Protein AF-A1VVK9-F1 (afdb_monomer)

pLDDT: mean 89.06, std 7.39, range [56.06, 97.31]

Foldseek 3Di:
DQLVLLLVLLVVVLVDDAPDFDADPVPRHGDDSVRSSVQSSVQLVLQCVQPPVVCSNPDPSNVSSVLSRVCVVVVHDSSCVSNVLVVVLCVLCVDPVRNVVSVVVVVLVQVVVLVVCVVVVNQLPDPDVLQNVQQVVLVVVLVCQCPDPPDDNFFDWDWGGGHQAIEIEGQDDGPPRDCDTSRHGYYYDHDDDD

Organism: Polaromonas naphthalenivorans (strain CJ2) (NCBI:txid365044)

Nearest PDB structures (foldseek):
  4oe4-assembly1_A  TM=3.293E-01  e=8.429E+00  Saccharomyces cerevisiae S288C

Structure (mmCIF, N/CA/C/O backbone):
data_AF-A1VVK9-F1
#
_entry.id   AF-A1VVK9-F1
#
loop_
_atom_site.group_PDB
_atom_site.id
_atom_site.type_symbol
_atom_site.label_atom_id
_atom_site.label_alt_id
_atom_site.label_comp_id
_atom_site.label_asym_id
_atom_site.label_entity_id
_atom_site.label_seq_id
_atom_site.pdbx_PDB_ins_code
_atom_site.Cartn_x
_atom_site.Cartn_y
_atom_site.Cartn_z
_atom_site.occupancy
_atom_site.B_iso_or_equiv
_atom_site.auth_seq_id
_atom_site.auth_comp_id
_atom_site.auth_asym_id
_atom_site.auth_atom_id
_atom_site.pdbx_PDB_model_num
ATOM 1 N N . MET A 1 1 ? -25.486 -11.555 8.797 1.00 76.62 1 MET A N 1
ATOM 2 C CA . MET A 1 1 ? -24.220 -12.012 8.184 1.00 76.62 1 MET A CA 1
ATOM 3 C C . MET A 1 1 ? -23.175 -10.899 8.138 1.00 76.62 1 MET A C 1
ATOM 5 O O . MET A 1 1 ? -22.152 -11.063 8.780 1.00 76.62 1 MET A O 1
ATOM 9 N N . ILE A 1 2 ? -23.427 -9.749 7.488 1.00 86.56 2 ILE A N 1
ATOM 10 C CA . ILE A 1 2 ? -22.434 -8.650 7.423 1.00 86.56 2 ILE A CA 1
ATOM 11 C C . ILE A 1 2 ? -22.094 -8.038 8.791 1.00 86.56 2 ILE A C 1
ATOM 13 O O . ILE A 1 2 ? -20.927 -7.842 9.096 1.00 86.56 2 ILE A O 1
ATOM 17 N N . GLU A 1 3 ? -23.097 -7.798 9.639 1.00 89.88 3 GLU A N 1
ATOM 18 C CA . GLU A 1 3 ? -22.882 -7.220 10.974 1.00 89.88 3 GLU A CA 1
ATOM 19 C C . GLU A 1 3 ? -22.070 -8.148 11.881 1.00 89.88 3 GLU A C 1
ATOM 21 O O . GLU A 1 3 ? -21.177 -7.690 12.582 1.00 89.88 3 GLU A O 1
ATOM 26 N N . GLN A 1 4 ? -22.314 -9.458 11.802 1.00 91.94 4 GLN A N 1
ATOM 27 C CA . GLN A 1 4 ? -21.539 -10.453 12.540 1.00 91.94 4 GLN A CA 1
ATOM 28 C C . GLN A 1 4 ? -20.070 -10.451 12.098 1.00 91.94 4 GLN A C 1
ATOM 30 O O . GLN A 1 4 ? -19.186 -10.369 12.941 1.00 91.94 4 GLN A O 1
ATOM 35 N N . LEU A 1 5 ? -19.815 -10.436 10.785 1.00 92.75 5 LEU A N 1
ATOM 36 C CA . LEU A 1 5 ? -18.456 -10.328 10.255 1.00 92.75 5 LEU A CA 1
ATOM 37 C C . LEU A 1 5 ? -17.772 -9.031 10.718 1.00 92.75 5 LEU A C 1
ATOM 39 O O . LEU A 1 5 ? -16.600 -9.050 11.068 1.00 92.75 5 LEU A O 1
ATOM 43 N N . ILE A 1 6 ? -18.479 -7.897 10.740 1.00 94.44 6 ILE A N 1
ATOM 44 C CA . ILE A 1 6 ? -17.918 -6.627 11.227 1.00 94.44 6 ILE A CA 1
ATOM 45 C C . ILE A 1 6 ? -17.503 -6.739 12.700 1.00 94.44 6 ILE A C 1
ATOM 47 O O . ILE A 1 6 ? -16.407 -6.293 13.036 1.00 94.44 6 ILE A O 1
ATOM 51 N N . GLN A 1 7 ? -18.347 -7.336 13.551 1.00 92.75 7 GLN A N 1
ATOM 52 C CA . GLN A 1 7 ? -18.031 -7.550 14.969 1.00 92.75 7 GLN A CA 1
ATOM 53 C C . GLN A 1 7 ? -16.810 -8.456 15.139 1.00 92.75 7 GLN A C 1
ATOM 55 O O . GLN A 1 7 ? -15.827 -8.031 15.731 1.00 92.75 7 GLN A O 1
ATOM 60 N N . GLU A 1 8 ? -16.807 -9.636 14.514 1.00 93.00 8 GLU A N 1
ATOM 61 C CA . GLU A 1 8 ? -15.689 -10.590 14.591 1.00 93.00 8 GLU A CA 1
ATOM 62 C C . GLU A 1 8 ? -14.358 -9.953 14.165 1.00 93.00 8 GLU A C 1
ATOM 64 O O . GLU A 1 8 ? -13.295 -10.213 14.730 1.00 93.00 8 GLU A O 1
ATOM 69 N N . ARG A 1 9 ? -14.408 -9.078 13.159 1.00 93.31 9 ARG A N 1
ATOM 70 C CA . ARG A 1 9 ? -13.233 -8.367 12.655 1.00 93.31 9 ARG A CA 1
ATOM 71 C C . ARG A 1 9 ? -12.785 -7.268 13.617 1.00 93.31 9 ARG A C 1
ATOM 73 O O . ARG A 1 9 ? -11.581 -7.092 13.784 1.00 93.31 9 ARG A O 1
ATOM 80 N N . ALA A 1 10 ? -13.711 -6.542 14.241 1.00 92.56 10 ALA A N 1
ATOM 81 C CA . ALA A 1 10 ? -13.393 -5.552 15.270 1.00 92.56 10 ALA A CA 1
ATOM 82 C C . ALA A 1 10 ? -12.809 -6.213 16.532 1.00 92.56 10 ALA A C 1
ATOM 84 O O . ALA A 1 10 ? -11.816 -5.720 17.069 1.00 92.56 10 ALA A O 1
ATOM 85 N N . ASP A 1 11 ? -13.347 -7.362 16.942 1.00 92.56 11 ASP A N 1
ATOM 86 C CA . ASP A 1 11 ? -12.815 -8.180 18.035 1.00 92.56 11 ASP A CA 1
ATOM 87 C C . ASP A 1 11 ? -11.396 -8.659 17.733 1.00 92.56 11 ASP A C 1
ATOM 89 O O . ASP A 1 11 ? -10.495 -8.518 18.561 1.00 92.56 11 ASP A O 1
ATOM 93 N N . LEU A 1 12 ? -11.162 -9.166 16.519 1.00 91.38 12 LEU A N 1
ATOM 94 C CA . LEU A 1 12 ? -9.825 -9.566 16.090 1.00 91.38 12 LEU A CA 1
ATOM 95 C C . LEU A 1 12 ? -8.857 -8.377 16.144 1.00 91.38 12 LEU A C 1
ATOM 97 O O . LEU A 1 12 ? -7.758 -8.504 16.671 1.00 91.38 12 LEU A O 1
ATOM 101 N N . ALA A 1 13 ? -9.275 -7.197 15.679 1.00 90.00 13 ALA A N 1
ATOM 102 C CA . ALA A 1 13 ? -8.465 -5.983 15.743 1.00 90.00 13 ALA A CA 1
ATOM 103 C C . ALA A 1 13 ? -8.105 -5.568 17.183 1.00 90.00 13 ALA A C 1
ATOM 105 O O . ALA A 1 13 ? -7.080 -4.926 17.394 1.00 90.00 13 ALA A O 1
ATOM 106 N N . LEU A 1 14 ? -8.908 -5.897 18.198 1.00 88.56 14 LEU A N 1
ATOM 107 C CA . LEU A 1 14 ? -8.564 -5.624 19.603 1.00 88.56 14 LEU A CA 1
ATOM 108 C C . LEU A 1 14 ? -7.450 -6.518 20.143 1.00 88.56 14 LEU A C 1
ATOM 110 O O . LEU A 1 14 ? -6.766 -6.125 21.084 1.00 88.56 14 LEU A O 1
ATOM 114 N N . GLN A 1 15 ? -7.235 -7.684 19.539 1.00 87.31 15 GLN A N 1
ATOM 115 C CA . GLN A 1 15 ? -6.187 -8.621 19.952 1.00 87.31 15 GLN A CA 1
ATOM 116 C C . GLN A 1 15 ? -4.791 -8.180 19.490 1.00 87.31 15 GLN A C 1
ATOM 118 O O . GLN A 1 15 ? -3.783 -8.727 19.939 1.00 87.31 15 GLN A O 1
ATOM 123 N N . HIS A 1 16 ? -4.711 -7.185 18.606 1.00 79.62 16 HIS A N 1
ATOM 124 C CA . HIS A 1 16 ? -3.460 -6.676 18.066 1.00 79.62 16 HIS A CA 1
ATOM 125 C C . HIS A 1 16 ? -3.083 -5.333 18.704 1.00 79.62 16 HIS A C 1
ATOM 127 O O . HIS A 1 16 ? -3.891 -4.410 18.796 1.00 79.62 16 HIS A O 1
ATOM 133 N N . GLN A 1 17 ? -1.810 -5.189 19.077 1.00 66.69 17 GLN A N 1
ATOM 134 C CA . GLN A 1 17 ? -1.223 -3.884 19.380 1.00 66.69 17 GLN A CA 1
ATOM 135 C C . GLN A 1 17 ? -0.735 -3.240 18.083 1.00 66.69 17 GLN A C 1
ATOM 137 O O . GLN A 1 17 ? 0.150 -3.770 17.405 1.00 66.69 17 GLN A O 1
ATOM 142 N N . PHE A 1 18 ? -1.308 -2.092 17.729 1.00 72.38 18 PHE A N 1
ATOM 143 C CA . PHE A 1 18 ? -0.927 -1.365 16.523 1.00 72.38 18 PHE A CA 1
ATOM 144 C C . PHE A 1 18 ? -0.057 -0.148 16.813 1.00 72.38 18 PHE A C 1
ATOM 146 O O . PHE A 1 18 ? -0.034 0.380 17.918 1.00 72.38 18 PHE A O 1
ATOM 153 N N . ARG A 1 19 ? 0.665 0.302 15.779 1.00 69.19 19 ARG A N 1
ATOM 154 C CA . ARG A 1 19 ? 1.667 1.375 15.877 1.00 69.19 19 ARG A CA 1
ATOM 155 C C . ARG A 1 19 ? 1.084 2.733 16.264 1.00 69.19 19 ARG A C 1
ATOM 157 O O . ARG A 1 19 ? 1.805 3.535 16.843 1.00 69.19 19 ARG A O 1
ATOM 164 N N . VAL A 1 20 ? -0.165 3.006 15.891 1.00 82.12 20 VAL A N 1
ATOM 165 C CA . VAL A 1 20 ? -0.837 4.282 16.154 1.00 82.12 20 VAL A CA 1
ATOM 166 C C . VAL A 1 20 ? -2.214 4.009 16.743 1.00 82.12 20 VAL A C 1
ATOM 168 O O . VAL A 1 20 ? -2.987 3.240 16.164 1.00 82.12 20 VAL A O 1
ATOM 171 N N . ALA A 1 21 ? -2.509 4.658 17.868 1.00 84.12 21 ALA A N 1
ATOM 172 C CA . ALA A 1 21 ? -3.795 4.616 18.550 1.00 84.12 21 ALA A CA 1
ATOM 173 C C . ALA A 1 21 ? -4.524 5.964 18.441 1.00 84.12 21 ALA A C 1
ATOM 175 O O . ALA A 1 21 ? -3.914 7.020 18.248 1.00 84.12 21 ALA A O 1
ATOM 176 N N . LEU A 1 22 ? -5.851 5.924 18.564 1.00 84.94 22 LEU A N 1
ATOM 177 C CA . LEU A 1 22 ? -6.649 7.131 18.742 1.00 84.94 22 LEU A CA 1
ATOM 178 C C . LEU A 1 22 ? -6.636 7.542 20.210 1.00 84.94 22 LEU A C 1
ATOM 180 O O . LEU A 1 22 ? -6.781 6.704 21.100 1.00 84.94 22 LEU A O 1
ATOM 184 N N . ALA A 1 23 ? -6.520 8.846 20.430 1.00 86.00 23 ALA A N 1
ATOM 185 C CA . ALA A 1 23 ? -6.738 9.455 21.726 1.00 86.00 23 ALA A CA 1
ATOM 186 C C . ALA A 1 23 ? -8.121 10.110 21.768 1.00 86.00 23 ALA A C 1
ATOM 188 O O . ALA A 1 23 ? -8.584 10.690 20.783 1.00 86.00 23 ALA A O 1
ATOM 189 N N . SER A 1 24 ? -8.769 10.031 22.924 1.00 78.94 24 SER A N 1
ATOM 190 C CA . SER A 1 24 ? -9.998 10.750 23.213 1.00 78.94 24 SER A CA 1
ATOM 191 C C . SER A 1 24 ? -9.726 12.260 23.171 1.00 78.94 24 SER A C 1
ATOM 193 O O . SER A 1 24 ? -8.860 12.742 23.907 1.00 78.94 24 SER A O 1
ATOM 195 N N . PRO A 1 25 ? -10.478 13.042 22.372 1.00 75.56 25 PRO A N 1
ATOM 196 C CA . PRO A 1 25 ? -10.309 14.494 22.306 1.00 75.56 25 PRO A CA 1
ATOM 197 C C . PRO A 1 25 ? -10.538 15.192 23.652 1.00 75.56 25 PRO A C 1
ATOM 199 O O . PRO A 1 25 ? -9.978 16.254 23.900 1.00 75.56 25 PRO A O 1
ATOM 202 N N . ALA A 1 26 ? -11.360 14.594 24.520 1.00 78.69 26 ALA A N 1
ATOM 203 C CA . ALA A 1 26 ? -11.714 15.155 25.819 1.00 78.69 26 ALA A CA 1
ATOM 204 C C . ALA A 1 26 ? -10.624 14.945 26.880 1.00 78.69 26 ALA A C 1
ATOM 206 O O . ALA A 1 26 ? -10.503 15.749 27.800 1.00 78.69 26 ALA A O 1
ATOM 207 N N . THR A 1 27 ? -9.852 13.859 26.781 1.00 82.81 27 THR A N 1
ATOM 208 C CA . THR A 1 27 ? -8.897 13.462 27.832 1.00 82.81 27 THR A CA 1
ATOM 209 C C . THR A 1 27 ? -7.446 13.445 27.365 1.00 82.81 27 THR A C 1
ATOM 211 O O . THR A 1 27 ? -6.546 13.385 28.200 1.00 82.81 27 THR A O 1
ATOM 214 N N . GLY A 1 28 ? -7.204 13.457 26.051 1.00 82.31 28 GLY A N 1
ATOM 215 C CA . GLY A 1 28 ? -5.882 13.267 25.451 1.00 82.31 28 GLY A CA 1
ATOM 216 C C . GLY A 1 28 ? -5.289 11.873 25.679 1.00 82.31 28 GLY A C 1
ATOM 217 O O . GLY A 1 28 ? -4.157 11.625 25.273 1.00 82.31 28 GLY A O 1
ATOM 218 N N . LYS A 1 29 ? -6.029 10.964 26.325 1.00 85.69 29 LYS A N 1
ATOM 219 C CA . LYS A 1 29 ? -5.613 9.585 26.596 1.00 85.69 29 LYS A CA 1
ATOM 220 C C . LYS A 1 29 ? -6.102 8.665 25.494 1.00 85.69 29 LYS A C 1
ATOM 222 O O . LYS A 1 29 ? -7.099 8.967 24.842 1.00 85.69 29 LYS A O 1
ATOM 227 N N . GLU A 1 30 ? -5.420 7.542 25.309 1.00 87.69 30 GLU A N 1
ATOM 228 C CA . GLU A 1 30 ? -5.887 6.492 24.406 1.00 87.69 30 GLU A CA 1
ATOM 229 C C . GLU A 1 30 ? -7.314 6.052 24.755 1.00 87.69 30 GLU A C 1
ATOM 231 O O . GLU A 1 30 ? -7.705 6.051 25.926 1.00 87.69 30 GLU A O 1
ATOM 236 N N . LEU A 1 31 ? -8.087 5.714 23.721 1.00 88.81 31 LEU A N 1
ATOM 237 C CA . LEU A 1 31 ? -9.438 5.176 23.879 1.00 88.81 31 LEU A CA 1
ATOM 238 C C . LEU A 1 31 ? -9.429 3.915 24.750 1.00 88.81 31 LEU A C 1
ATOM 240 O O . LEU A 1 31 ? -8.533 3.075 24.619 1.00 88.81 31 LEU A O 1
ATOM 244 N N . THR A 1 32 ? -10.457 3.740 25.583 1.00 90.25 32 THR A N 1
ATOM 245 C CA . THR A 1 32 ? -10.641 2.464 26.292 1.00 90.25 32 THR A CA 1
ATOM 246 C C . THR A 1 32 ? -10.926 1.329 25.298 1.00 90.25 32 THR A C 1
ATOM 248 O O . THR A 1 32 ? -11.320 1.592 24.155 1.00 90.25 32 THR A O 1
ATOM 251 N N . PRO A 1 33 ? -10.763 0.051 25.689 1.00 89.69 33 PRO A N 1
ATOM 252 C CA . PRO A 1 33 ? -11.102 -1.077 24.821 1.00 89.69 33 PRO A CA 1
ATOM 253 C C . PRO A 1 33 ? -12.535 -1.014 24.274 1.00 89.69 33 PRO A C 1
ATOM 255 O O . PRO A 1 33 ? -12.754 -1.289 23.096 1.00 89.69 33 PRO A O 1
ATOM 258 N N . GLU A 1 34 ? -13.499 -0.581 25.087 1.00 91.25 34 GLU A N 1
ATOM 259 C CA . GLU A 1 34 ? -14.907 -0.444 24.703 1.00 91.25 34 GLU A CA 1
ATOM 260 C C . GLU A 1 34 ? -15.114 0.696 23.697 1.00 91.25 34 GLU A C 1
ATOM 262 O O . GLU A 1 34 ? -15.795 0.524 22.681 1.00 91.25 34 GLU A O 1
ATOM 267 N N . GLU A 1 35 ? -14.495 1.855 23.940 1.00 91.19 35 GLU A N 1
ATOM 268 C CA . GLU A 1 35 ? -14.539 2.997 23.022 1.00 91.19 35 GLU A CA 1
ATOM 269 C C . GLU A 1 35 ? -13.884 2.653 21.680 1.00 91.19 35 GLU A C 1
ATOM 271 O O . GLU A 1 35 ? -14.423 2.959 20.611 1.00 91.19 35 GLU A O 1
ATOM 276 N N . ARG A 1 36 ? -12.744 1.957 21.728 1.00 91.19 36 ARG A N 1
ATOM 277 C CA . ARG A 1 36 ? -12.018 1.472 20.555 1.00 91.19 36 ARG A CA 1
ATOM 278 C C . ARG A 1 36 ? -12.843 0.460 19.768 1.00 91.19 36 ARG A C 1
ATOM 280 O O . ARG A 1 36 ? -12.906 0.560 18.544 1.00 91.19 36 ARG A O 1
ATOM 287 N N . HIS A 1 37 ? -13.504 -0.474 20.446 1.00 93.94 37 HIS A N 1
ATOM 288 C CA . HIS A 1 37 ? -14.388 -1.445 19.808 1.00 93.94 37 HIS A CA 1
ATOM 289 C C . HIS A 1 37 ? -15.546 -0.762 19.068 1.00 93.94 37 HIS A C 1
ATOM 291 O O . HIS A 1 37 ? -15.810 -1.046 17.895 1.00 93.94 37 HIS A O 1
ATOM 297 N N . ALA A 1 38 ? -16.212 0.187 19.734 1.00 93.00 38 ALA A N 1
ATOM 298 C CA . ALA A 1 38 ? -17.314 0.945 19.152 1.00 93.00 38 ALA A CA 1
ATOM 299 C C . ALA A 1 38 ? -16.860 1.774 17.940 1.00 93.00 38 ALA A C 1
ATOM 301 O O . ALA A 1 38 ? -17.564 1.833 16.927 1.00 93.00 38 ALA A O 1
ATOM 302 N N . PHE A 1 39 ? -15.673 2.382 18.023 1.00 92.81 39 PHE A N 1
ATOM 303 C CA . PHE A 1 39 ? -15.039 3.075 16.907 1.00 92.81 39 PHE A CA 1
ATOM 304 C C . PHE A 1 39 ? -14.784 2.132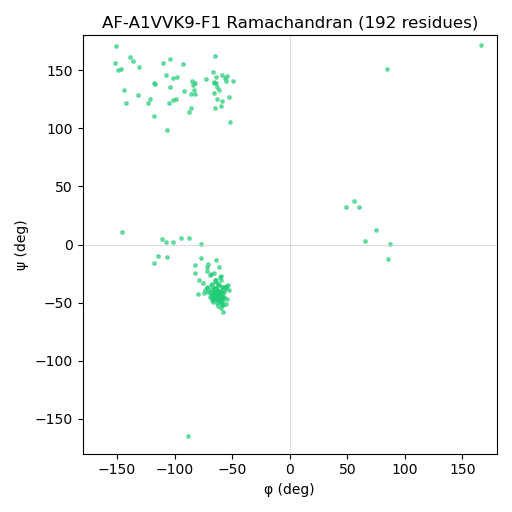 15.723 1.00 92.81 39 PHE A C 1
ATOM 306 O O . PHE A 1 39 ? -15.260 2.401 14.617 1.00 92.81 39 PHE A O 1
ATOM 313 N N . LEU A 1 40 ? -14.088 1.015 15.951 1.00 93.75 40 LEU A N 1
ATOM 314 C CA . LEU A 1 40 ? -13.720 0.069 14.898 1.00 93.75 40 LEU A CA 1
ATOM 315 C C . LEU A 1 40 ? -14.941 -0.551 14.235 1.00 93.75 40 LEU A C 1
ATOM 317 O O . LEU A 1 40 ? -14.985 -0.623 13.014 1.00 93.75 40 LEU A O 1
ATOM 321 N N . THR A 1 41 ? -15.970 -0.904 15.005 1.00 94.88 41 THR A N 1
ATOM 322 C CA . THR A 1 41 ? -17.249 -1.381 14.462 1.00 94.88 41 THR A CA 1
ATOM 323 C C . THR A 1 41 ? -17.839 -0.388 13.457 1.00 94.88 41 THR A C 1
ATOM 325 O O . THR A 1 41 ? -18.260 -0.774 12.365 1.00 94.88 41 THR A O 1
ATOM 328 N N . ARG A 1 42 ? -17.868 0.908 13.804 1.00 94.00 42 ARG A N 1
ATOM 329 C CA . ARG A 1 42 ? -18.392 1.955 12.913 1.00 94.00 42 ARG A CA 1
ATOM 330 C C . ARG A 1 42 ? -17.511 2.113 11.678 1.00 94.00 42 ARG A C 1
ATOM 332 O O . ARG A 1 42 ? -18.025 2.069 10.565 1.00 94.00 42 ARG A O 1
ATOM 339 N N . ALA A 1 43 ? -16.199 2.233 11.863 1.00 93.56 43 ALA A N 1
ATOM 340 C CA . ALA A 1 43 ? -15.262 2.410 10.761 1.00 93.56 43 ALA A CA 1
ATOM 341 C C . ALA A 1 43 ? -15.255 1.208 9.804 1.00 93.56 43 ALA A C 1
ATOM 343 O O . ALA A 1 43 ? -15.268 1.381 8.590 1.00 93.56 43 ALA A O 1
ATOM 344 N N . PHE A 1 44 ? -15.293 -0.018 10.327 1.00 95.00 44 PHE A N 1
ATOM 345 C CA . PHE A 1 44 ? -15.312 -1.241 9.526 1.00 95.00 44 PHE A CA 1
ATOM 346 C C . PHE A 1 44 ? -16.609 -1.394 8.741 1.00 95.00 44 PHE A C 1
ATOM 348 O O . PHE A 1 44 ? -16.561 -1.852 7.601 1.00 95.00 44 PHE A O 1
ATOM 355 N N . ARG A 1 45 ? -17.748 -0.945 9.284 1.00 94.12 45 ARG A N 1
ATOM 356 C CA . ARG A 1 45 ? -19.001 -0.868 8.522 1.00 94.12 45 ARG A CA 1
ATOM 357 C C . ARG A 1 45 ? -18.867 0.064 7.318 1.00 94.12 45 ARG A C 1
ATOM 359 O O . ARG A 1 45 ? -19.268 -0.306 6.217 1.00 94.12 45 ARG A O 1
ATOM 366 N N . GLU A 1 46 ? -18.280 1.240 7.514 1.00 91.62 46 GLU A N 1
ATOM 367 C CA . GLU A 1 46 ? -18.059 2.210 6.438 1.00 91.62 46 GLU A CA 1
ATOM 368 C C . GLU A 1 46 ? -17.053 1.690 5.397 1.00 91.62 46 GLU A C 1
ATOM 370 O O . GLU A 1 46 ? -17.313 1.743 4.195 1.00 91.62 46 GLU A O 1
ATOM 375 N N . ILE A 1 47 ? -15.954 1.069 5.833 1.00 92.44 47 ILE A N 1
ATOM 376 C CA . ILE A 1 47 ? -14.991 0.424 4.930 1.00 92.44 47 ILE A CA 1
ATOM 377 C C . ILE A 1 47 ? -15.673 -0.682 4.118 1.00 92.44 47 ILE A C 1
ATOM 379 O O . ILE A 1 47 ? -15.548 -0.695 2.895 1.00 92.44 47 ILE A O 1
ATOM 383 N N . ALA A 1 48 ? -16.424 -1.581 4.763 1.00 92.00 48 ALA A N 1
ATOM 384 C CA . ALA A 1 48 ? -17.125 -2.673 4.088 1.00 92.00 48 ALA A CA 1
ATOM 385 C C . ALA A 1 48 ? -18.113 -2.163 3.026 1.00 92.00 48 ALA A C 1
ATOM 387 O O . ALA A 1 48 ? -18.218 -2.762 1.955 1.00 92.00 48 ALA A O 1
ATOM 388 N N . ARG A 1 49 ? -18.791 -1.036 3.286 1.00 87.88 49 ARG A N 1
ATOM 389 C CA . ARG A 1 49 ? -19.643 -0.355 2.297 1.00 87.88 49 ARG A CA 1
ATOM 390 C C . ARG A 1 49 ? -18.840 0.178 1.112 1.00 87.88 49 ARG A C 1
ATOM 392 O O . ARG A 1 49 ? -19.280 0.020 -0.021 1.00 87.88 49 ARG A O 1
ATOM 399 N N . GLY A 1 50 ? -17.675 0.775 1.362 1.00 85.12 50 GLY A N 1
ATOM 400 C CA . GLY A 1 50 ? -16.833 1.371 0.322 1.00 85.12 50 GLY A CA 1
ATOM 401 C C . GLY A 1 50 ? -16.131 0.361 -0.594 1.00 85.12 50 GLY A C 1
ATOM 402 O O . GLY A 1 50 ? -16.001 0.623 -1.786 1.00 85.12 50 GLY A O 1
ATOM 403 N N . MET A 1 51 ? -15.681 -0.788 -0.070 1.00 88.25 51 MET A N 1
ATOM 404 C CA . MET A 1 51 ? -14.917 -1.785 -0.851 1.00 88.25 51 MET A CA 1
ATOM 405 C C . MET A 1 51 ? -15.686 -3.059 -1.228 1.00 88.25 51 MET A C 1
ATOM 407 O O . MET A 1 51 ? -15.189 -3.854 -2.025 1.00 88.25 51 MET A O 1
ATOM 411 N N . GLY A 1 52 ? -16.873 -3.272 -0.656 1.00 88.69 52 GLY A N 1
ATOM 412 C CA . GLY A 1 52 ? -17.642 -4.506 -0.805 1.00 88.69 52 GLY A CA 1
ATOM 413 C C . GLY A 1 52 ? -17.227 -5.604 0.183 1.00 88.69 52 GLY A C 1
ATOM 414 O O . GLY A 1 52 ? -16.076 -5.694 0.620 1.00 88.69 52 GLY A O 1
ATOM 415 N N . ILE A 1 53 ? -18.186 -6.465 0.535 1.00 90.56 53 ILE A N 1
ATOM 416 C CA . ILE A 1 53 ? -18.043 -7.432 1.634 1.00 90.56 53 ILE A CA 1
ATOM 417 C C . ILE A 1 53 ? -16.953 -8.485 1.387 1.00 90.56 53 ILE A C 1
ATOM 419 O O . ILE A 1 53 ? -16.212 -8.821 2.308 1.00 90.56 53 ILE A O 1
ATOM 423 N N . ASP A 1 54 ? -16.793 -8.951 0.147 1.00 90.75 54 ASP A N 1
ATOM 424 C CA . ASP A 1 54 ? -15.810 -9.989 -0.185 1.00 90.75 54 ASP A CA 1
ATOM 425 C C . ASP A 1 54 ? -14.378 -9.474 -0.019 1.00 90.75 54 ASP A C 1
ATOM 427 O O . ASP A 1 54 ? -13.516 -10.137 0.562 1.00 90.75 54 ASP A O 1
ATOM 431 N N . ARG A 1 55 ? -14.122 -8.243 -0.481 1.00 89.50 55 ARG A N 1
ATOM 432 C CA . ARG A 1 55 ? -12.822 -7.584 -0.310 1.00 89.50 55 ARG A CA 1
ATOM 433 C C . ARG A 1 55 ? -12.560 -7.240 1.147 1.00 89.50 55 ARG A C 1
ATOM 435 O O . ARG A 1 55 ? -11.438 -7.436 1.615 1.00 89.50 55 ARG A O 1
ATOM 442 N N . PHE A 1 56 ? -13.583 -6.807 1.875 1.00 92.38 56 PHE A N 1
ATOM 443 C CA . PHE A 1 56 ? -13.489 -6.575 3.313 1.00 92.38 56 PHE A CA 1
ATOM 444 C C . PHE A 1 56 ? -13.086 -7.846 4.079 1.00 92.38 56 PHE A C 1
ATOM 446 O O . PHE A 1 56 ? -12.177 -7.797 4.912 1.00 92.38 56 PHE A O 1
ATOM 453 N N . ALA A 1 57 ? -13.693 -8.992 3.753 1.00 92.56 57 ALA A N 1
ATOM 454 C CA . ALA A 1 57 ? -13.387 -10.278 4.380 1.00 92.56 57 ALA A CA 1
ATOM 455 C C . ALA A 1 57 ? -11.947 -10.752 4.105 1.00 92.56 57 ALA A C 1
ATOM 457 O O . ALA A 1 57 ? -11.299 -11.308 4.987 1.00 92.56 57 ALA A O 1
ATOM 458 N N . GLN A 1 58 ? -11.430 -10.507 2.896 1.00 91.69 58 GLN A N 1
ATOM 459 C CA . GLN A 1 58 ? -10.085 -10.926 2.474 1.00 91.69 58 GLN A CA 1
ATOM 460 C C . GLN A 1 58 ? -8.966 -9.976 2.923 1.00 91.69 58 GLN A C 1
ATOM 462 O O . GLN A 1 58 ? -7.786 -10.329 2.871 1.00 91.69 58 GLN A O 1
ATOM 467 N N . THR A 1 59 ? -9.298 -8.744 3.309 1.00 91.50 59 THR A N 1
ATOM 468 C CA . THR A 1 59 ? -8.285 -7.753 3.687 1.00 91.50 59 THR A CA 1
ATOM 469 C C . THR A 1 59 ? -7.687 -8.117 5.054 1.00 91.50 59 THR A C 1
ATOM 471 O O . THR A 1 59 ? -8.411 -8.573 5.925 1.00 91.50 59 THR A O 1
ATOM 474 N N . PRO A 1 60 ? -6.385 -7.937 5.325 1.00 91.06 60 PRO A N 1
ATOM 475 C CA . PRO A 1 60 ? -5.845 -8.115 6.678 1.00 91.06 60 PRO A CA 1
ATOM 476 C C . PRO A 1 60 ? -6.441 -7.099 7.662 1.00 91.06 60 PRO A C 1
ATOM 478 O O . PRO A 1 60 ? -6.558 -5.915 7.327 1.00 91.06 60 PRO A O 1
ATOM 481 N N . VAL A 1 61 ? -6.827 -7.543 8.863 1.00 91.94 61 VAL A N 1
ATOM 482 C CA . VAL A 1 61 ? -7.513 -6.685 9.848 1.00 91.94 61 VAL A CA 1
ATOM 483 C C . VAL A 1 61 ? -6.640 -5.505 10.267 1.00 91.94 61 VAL A C 1
ATOM 485 O O . VAL A 1 61 ? -7.110 -4.380 10.399 1.00 91.94 61 VAL A O 1
ATOM 488 N N . GLU A 1 62 ? -5.337 -5.747 10.344 1.00 89.25 62 GLU A N 1
ATOM 489 C CA . GLU A 1 62 ? -4.306 -4.805 10.743 1.00 89.25 62 GLU A CA 1
ATOM 490 C C . GLU A 1 62 ? -4.222 -3.617 9.789 1.00 89.25 62 GLU A C 1
ATOM 492 O O . GLU A 1 62 ? -3.950 -2.484 10.190 1.00 89.25 62 GLU A O 1
ATOM 497 N N . ARG A 1 63 ? -4.472 -3.872 8.501 1.00 88.19 63 ARG A N 1
ATOM 498 C CA . ARG A 1 63 ? -4.487 -2.829 7.479 1.00 88.19 63 ARG A CA 1
ATOM 499 C C . ARG A 1 63 ? -5.754 -1.989 7.577 1.00 88.19 63 ARG A C 1
ATOM 501 O O . ARG A 1 63 ? -5.669 -0.775 7.431 1.00 88.19 63 ARG A O 1
ATOM 508 N N . MET A 1 64 ? -6.904 -2.622 7.810 1.00 91.69 64 MET A N 1
ATOM 509 C CA . MET A 1 64 ? -8.179 -1.909 7.942 1.00 91.69 64 MET A CA 1
ATOM 510 C C . MET A 1 64 ? -8.199 -1.035 9.193 1.00 91.69 64 MET A C 1
ATOM 512 O O . MET A 1 64 ? -8.642 0.107 9.127 1.00 91.69 64 MET A O 1
ATOM 516 N N . ASP A 1 65 ? -7.676 -1.551 10.305 1.00 92.56 65 ASP A N 1
ATOM 517 C CA . ASP A 1 65 ? -7.541 -0.822 11.564 1.00 92.56 65 ASP A CA 1
ATOM 518 C C . ASP A 1 65 ? -6.710 0.451 11.381 1.00 92.56 65 ASP A C 1
ATOM 520 O O . ASP A 1 65 ? -7.204 1.561 11.577 1.00 92.56 65 ASP A O 1
ATOM 524 N N . GLN A 1 66 ? -5.468 0.305 10.910 1.00 91.62 66 GLN A N 1
ATOM 525 C CA . GLN A 1 66 ? -4.574 1.449 10.745 1.00 91.62 66 GLN A CA 1
ATOM 526 C C . GLN A 1 66 ? -5.082 2.441 9.700 1.00 91.62 66 GLN A C 1
ATOM 528 O O . GLN A 1 66 ? -4.893 3.645 9.861 1.00 91.62 66 GLN A O 1
ATOM 533 N N . PHE A 1 67 ? -5.769 1.963 8.661 1.00 91.94 67 PHE A N 1
ATOM 534 C CA . PHE A 1 67 ? -6.457 2.839 7.721 1.00 91.94 67 PHE A CA 1
ATOM 535 C C . PHE A 1 67 ? -7.554 3.665 8.410 1.00 91.94 67 PHE A C 1
ATOM 537 O O . PHE A 1 67 ? -7.577 4.887 8.261 1.00 91.94 67 PHE A O 1
ATOM 544 N N . ALA A 1 68 ? -8.416 3.0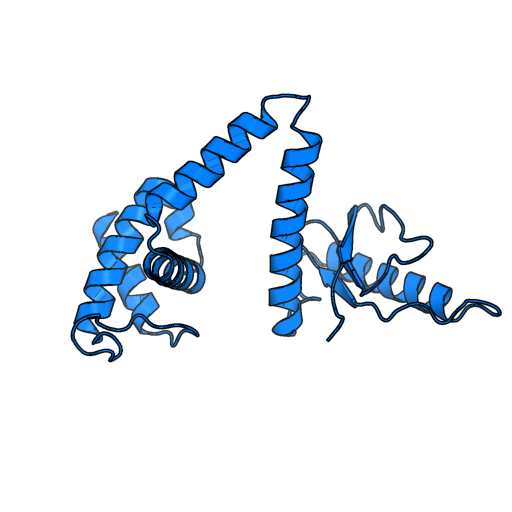29 9.211 1.00 92.56 68 ALA A N 1
ATOM 545 C CA . ALA A 1 68 ? -9.457 3.716 9.969 1.00 92.56 68 ALA A CA 1
ATOM 546 C C . ALA A 1 68 ? -8.862 4.763 10.923 1.00 92.56 68 ALA A C 1
ATOM 548 O O . ALA A 1 68 ? -9.245 5.932 10.863 1.00 92.56 68 ALA A O 1
ATOM 549 N N . VAL A 1 69 ? -7.875 4.379 11.737 1.00 92.25 69 VAL A N 1
ATOM 550 C CA . VAL A 1 69 ? -7.211 5.276 12.697 1.00 92.25 69 VAL A CA 1
ATOM 551 C C . VAL A 1 69 ? -6.594 6.488 11.995 1.00 92.25 69 VAL A C 1
ATOM 553 O O . VAL A 1 69 ? -6.884 7.627 12.364 1.00 92.25 69 VAL A O 1
ATOM 556 N N . LEU A 1 70 ? -5.781 6.268 10.958 1.00 92.06 70 LEU A N 1
ATOM 557 C CA . LEU A 1 70 ? -5.084 7.355 10.266 1.00 92.06 70 LEU A CA 1
ATOM 558 C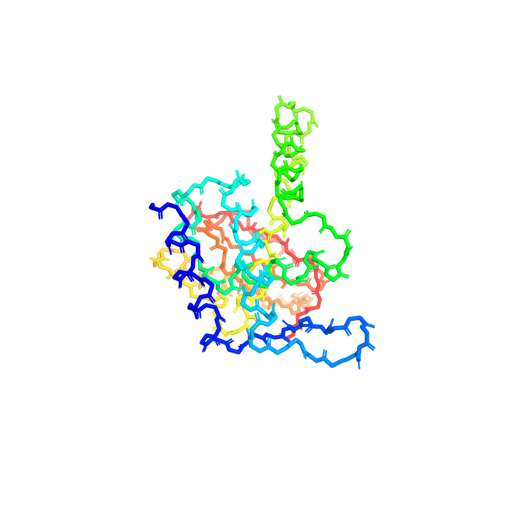 C . LEU A 1 70 ? -6.040 8.259 9.481 1.00 92.06 70 LEU A C 1
ATOM 560 O O . LEU A 1 70 ? -5.812 9.467 9.429 1.00 92.06 70 LEU A O 1
ATOM 564 N N . SER A 1 71 ? -7.112 7.707 8.899 1.00 92.19 71 SER A N 1
ATOM 565 C CA . SER A 1 71 ? -8.129 8.516 8.216 1.00 92.19 71 SER A CA 1
ATOM 566 C C . SER A 1 71 ? -8.780 9.510 9.181 1.00 92.19 71 SER A C 1
ATOM 568 O O . SER A 1 71 ? -8.813 10.705 8.895 1.00 92.19 71 SER A O 1
ATOM 570 N N . VAL A 1 72 ? -9.168 9.055 10.377 1.00 90.38 72 VAL A N 1
ATOM 571 C CA . VAL A 1 72 ? -9.789 9.915 11.391 1.00 90.38 72 VAL A CA 1
ATOM 572 C C . VAL A 1 72 ? -8.803 10.924 11.970 1.00 90.38 72 VAL A C 1
ATOM 574 O O . VAL A 1 72 ? -9.152 12.093 12.103 1.00 90.38 72 VAL A O 1
ATOM 577 N N . GLN A 1 73 ? -7.554 10.534 12.245 1.00 89.69 73 GLN A N 1
ATOM 578 C CA . GLN A 1 73 ? -6.528 11.483 12.707 1.00 89.69 73 GLN A CA 1
ATOM 579 C C . GLN A 1 73 ? -6.263 12.612 11.705 1.00 89.69 73 GLN A C 1
ATOM 581 O O . GLN A 1 73 ? -5.909 13.722 12.099 1.00 89.69 73 GLN A O 1
ATOM 586 N N . LYS A 1 74 ? -6.424 12.339 10.407 1.00 89.06 74 LYS A N 1
ATOM 587 C CA . LYS A 1 74 ? -6.310 13.338 9.338 1.00 89.06 74 LYS A CA 1
ATOM 588 C C . LYS A 1 74 ? -7.623 14.070 9.050 1.00 89.06 74 LYS A C 1
ATOM 590 O O . LYS A 1 74 ? -7.659 14.875 8.126 1.00 89.06 74 LYS A O 1
ATOM 595 N N . ASN A 1 75 ? -8.670 13.835 9.842 1.00 89.56 75 ASN A N 1
ATOM 596 C CA . ASN A 1 75 ? -10.008 14.388 9.645 1.00 89.56 75 ASN A CA 1
ATOM 597 C C . ASN A 1 75 ? -10.592 14.060 8.257 1.00 89.56 75 ASN A C 1
ATOM 599 O O . ASN A 1 75 ? -11.242 14.887 7.619 1.00 89.56 75 ASN A O 1
ATOM 603 N N . HIS A 1 76 ? -10.318 12.853 7.764 1.00 90.44 76 HIS A N 1
ATOM 604 C CA . HIS A 1 76 ? -10.880 12.332 6.525 1.00 90.44 76 HIS A CA 1
ATOM 605 C C . HIS A 1 76 ? -12.072 11.420 6.823 1.00 90.44 76 HIS A C 1
ATOM 607 O O . HIS A 1 76 ? -12.045 10.635 7.772 1.00 90.44 76 HIS A O 1
ATOM 613 N N . ASP A 1 77 ? -13.085 11.464 5.958 1.00 88.81 77 ASP A N 1
ATOM 614 C CA . ASP A 1 77 ? -14.114 10.426 5.906 1.00 88.81 77 ASP A CA 1
ATOM 615 C C . ASP A 1 77 ? -13.474 9.099 5.466 1.00 88.81 77 ASP A C 1
ATOM 617 O O . ASP A 1 77 ? -12.940 8.992 4.360 1.00 88.81 77 ASP A O 1
ATOM 621 N N . THR A 1 78 ? -13.509 8.086 6.336 1.00 86.75 78 THR A N 1
ATOM 622 C CA . THR A 1 78 ? -12.881 6.779 6.108 1.00 86.75 78 THR A CA 1
ATOM 623 C C . THR A 1 78 ? -13.401 6.088 4.843 1.00 86.75 78 THR A C 1
ATOM 625 O O . THR A 1 78 ? -12.599 5.575 4.059 1.00 86.75 78 THR A O 1
ATOM 628 N N . ALA A 1 79 ? -14.718 6.076 4.608 1.00 85.25 79 ALA A N 1
ATOM 629 C CA . ALA A 1 79 ? -15.286 5.479 3.395 1.00 85.25 79 ALA A CA 1
ATOM 630 C C . ALA A 1 79 ? -15.162 6.421 2.200 1.00 85.25 79 ALA A C 1
ATOM 632 O O . ALA A 1 79 ? -14.767 5.991 1.112 1.00 85.25 79 ALA A O 1
ATOM 633 N N . GLY A 1 80 ? -15.444 7.708 2.417 1.00 87.81 80 GLY A N 1
ATOM 634 C CA . GLY A 1 80 ? -15.336 8.739 1.390 1.00 87.81 80 GLY A CA 1
ATOM 635 C C . GLY A 1 80 ? -13.944 8.807 0.765 1.00 87.81 80 GLY A C 1
ATOM 636 O O . GLY A 1 80 ? -13.828 8.966 -0.448 1.00 87.81 80 GLY A O 1
ATOM 637 N N . LEU A 1 81 ? -12.883 8.593 1.549 1.00 90.12 81 LEU A N 1
ATOM 638 C CA . LEU A 1 81 ? -11.506 8.561 1.058 1.00 90.12 81 LEU A CA 1
ATOM 639 C C . LEU A 1 81 ? -11.260 7.407 0.074 1.00 90.12 81 LEU A C 1
ATOM 641 O O . LEU A 1 81 ? -10.659 7.630 -0.977 1.00 90.12 81 LEU A O 1
ATOM 645 N N . LEU A 1 82 ? -11.732 6.192 0.380 1.00 86.88 82 LEU A N 1
ATOM 646 C CA . LEU A 1 82 ? -11.587 5.034 -0.516 1.00 86.88 82 LEU A CA 1
ATOM 647 C C . LEU A 1 82 ? -12.373 5.228 -1.809 1.00 86.88 82 LEU A C 1
ATOM 649 O O . LEU A 1 82 ? -11.845 5.000 -2.899 1.00 86.88 82 LEU A O 1
ATOM 653 N N . LEU A 1 83 ? -13.622 5.678 -1.686 1.00 87.19 83 LEU A N 1
ATOM 654 C CA . LEU A 1 83 ? -14.483 5.922 -2.835 1.00 87.19 83 LEU A CA 1
ATOM 655 C C . LEU A 1 8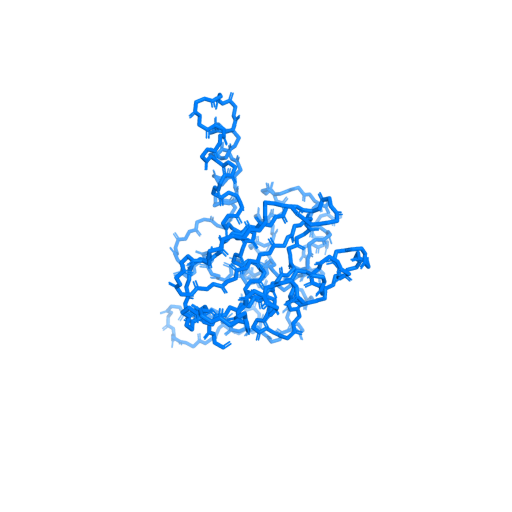3 ? -13.912 7.034 -3.725 1.00 87.19 83 LEU A C 1
ATOM 657 O O . LEU A 1 83 ? -13.864 6.888 -4.944 1.00 87.19 83 LEU A O 1
ATOM 661 N N . SER A 1 84 ? -13.425 8.115 -3.115 1.00 90.38 84 SER A N 1
ATOM 662 C CA . SER A 1 84 ? -12.779 9.226 -3.816 1.00 90.38 84 SER A CA 1
ATOM 663 C C . SER A 1 84 ? -11.518 8.779 -4.553 1.00 90.38 84 SER A C 1
ATOM 665 O O . SER A 1 84 ? -11.355 9.114 -5.727 1.00 90.38 84 SER A O 1
ATOM 667 N N . LEU A 1 85 ? -10.663 7.968 -3.915 1.00 91.06 85 LEU A N 1
ATOM 668 C CA . LEU A 1 85 ? -9.471 7.403 -4.550 1.00 91.06 85 LEU A CA 1
ATOM 669 C C . LEU A 1 85 ? -9.840 6.575 -5.786 1.00 91.06 85 LEU A C 1
ATOM 671 O O . LEU A 1 85 ? -9.287 6.798 -6.862 1.00 91.06 85 LEU A O 1
ATOM 675 N N . MET A 1 86 ? -10.789 5.647 -5.641 1.00 89.38 86 MET A N 1
ATOM 676 C CA . MET A 1 86 ? -11.208 4.764 -6.730 1.00 89.38 86 MET A CA 1
ATOM 677 C C . MET A 1 86 ? -11.823 5.555 -7.887 1.00 89.38 86 MET A C 1
ATOM 679 O O . MET A 1 86 ? -11.423 5.371 -9.034 1.00 89.38 86 MET A O 1
ATOM 683 N N . ASN A 1 87 ? -12.737 6.482 -7.595 1.00 92.00 87 ASN A N 1
ATOM 684 C CA . ASN A 1 87 ? -13.388 7.302 -8.615 1.00 92.00 87 ASN A CA 1
ATOM 685 C C . ASN A 1 87 ? -12.392 8.209 -9.340 1.00 92.00 87 ASN A C 1
ATOM 687 O O . ASN A 1 87 ? -12.386 8.250 -10.568 1.00 92.00 87 ASN A O 1
ATOM 691 N N . SER A 1 88 ? -11.520 8.894 -8.596 1.00 93.56 88 SER A N 1
ATOM 692 C CA . SER A 1 88 ? -10.507 9.781 -9.178 1.00 93.56 88 SER A CA 1
ATOM 693 C C . SER A 1 88 ? -9.559 9.011 -10.090 1.00 93.56 88 SER A C 1
ATOM 695 O O . SER A 1 88 ? -9.247 9.469 -11.189 1.00 93.56 88 SER A O 1
ATOM 697 N N . PHE A 1 89 ? -9.140 7.816 -9.663 1.00 94.00 89 PHE A N 1
ATOM 698 C CA . PHE A 1 89 ? -8.281 6.962 -10.468 1.00 94.00 89 PHE A CA 1
ATOM 699 C C . PHE A 1 89 ? -8.992 6.464 -11.727 1.00 94.00 89 PHE A C 1
ATOM 701 O O . PHE A 1 89 ? -8.436 6.595 -12.810 1.00 94.00 89 PHE A O 1
ATOM 708 N N . MET A 1 90 ? -10.226 5.955 -11.620 1.00 93.69 90 MET A N 1
ATOM 709 C CA . MET A 1 90 ? -10.995 5.486 -12.782 1.00 93.69 90 MET A CA 1
ATOM 710 C C . MET A 1 90 ? -11.216 6.592 -13.818 1.00 93.69 90 MET A C 1
ATOM 712 O O . MET A 1 90 ? -11.065 6.341 -15.009 1.00 93.69 90 MET A O 1
ATOM 716 N N . ILE A 1 91 ? -11.525 7.817 -13.377 1.00 94.94 91 ILE A N 1
ATOM 717 C CA . ILE A 1 91 ? -11.683 8.970 -14.274 1.00 94.94 91 ILE A CA 1
ATOM 718 C C . ILE A 1 91 ? -10.360 9.278 -14.981 1.00 94.94 91 ILE A C 1
ATOM 720 O O . ILE A 1 91 ? -10.328 9.371 -16.205 1.00 94.94 91 ILE A O 1
ATOM 724 N N . ALA A 1 92 ? -9.261 9.392 -14.231 1.00 95.12 92 ALA A N 1
ATOM 725 C CA . ALA A 1 92 ? -7.951 9.684 -14.808 1.00 95.12 92 ALA A CA 1
ATOM 726 C C . ALA A 1 92 ? -7.440 8.555 -15.721 1.00 95.12 92 ALA A C 1
ATOM 728 O O . ALA A 1 92 ? -6.715 8.809 -16.678 1.00 95.12 92 ALA A O 1
ATOM 729 N N . TYR A 1 93 ? -7.811 7.308 -15.448 1.00 94.19 93 TYR A N 1
ATOM 730 C CA . TYR A 1 93 ? -7.406 6.160 -16.253 1.00 94.19 93 TYR A CA 1
ATOM 731 C C . TYR A 1 93 ? -8.285 5.967 -17.497 1.00 94.19 93 TYR A C 1
ATOM 733 O O . TYR A 1 93 ? -7.839 5.398 -18.487 1.00 94.19 93 TYR A O 1
ATOM 741 N N . GLY A 1 94 ? -9.524 6.465 -17.473 1.00 94.56 94 GLY A N 1
ATOM 742 C CA . GLY A 1 94 ? -10.447 6.409 -18.608 1.00 94.56 94 GLY A CA 1
ATOM 743 C C . GLY A 1 94 ? -10.074 7.329 -19.776 1.00 94.56 94 GLY A C 1
ATOM 744 O O . GLY A 1 94 ? -10.573 7.121 -20.880 1.00 94.56 94 GLY A O 1
ATOM 745 N N . CYS A 1 95 ? -9.197 8.314 -19.559 1.00 94.44 95 CYS A N 1
ATOM 746 C CA . CYS A 1 95 ? -8.725 9.231 -20.596 1.00 94.44 95 CYS A CA 1
ATOM 747 C C . CYS A 1 95 ? -7.284 8.878 -21.015 1.00 94.44 95 CYS A C 1
ATOM 749 O O . CYS A 1 95 ? -6.389 8.907 -20.161 1.00 94.44 95 CYS A O 1
ATOM 751 N N . PRO A 1 96 ? -7.015 8.583 -22.304 1.00 94.25 96 PRO A N 1
ATOM 752 C CA . PRO A 1 96 ? -5.669 8.267 -22.791 1.00 94.25 96 PRO A CA 1
ATOM 753 C C . PRO A 1 96 ? -4.617 9.324 -22.434 1.00 94.25 96 PRO A C 1
ATOM 755 O O . PRO A 1 96 ? -3.482 8.986 -22.114 1.00 94.25 96 PRO A O 1
ATOM 758 N N . GLU A 1 97 ? -5.005 10.599 -22.410 1.00 95.69 97 GLU A N 1
ATOM 759 C CA . GLU A 1 97 ? -4.140 11.741 -22.099 1.00 95.69 97 GLU A CA 1
ATOM 760 C C . GLU A 1 97 ? -3.637 11.734 -20.648 1.00 95.69 97 GLU A C 1
ATOM 762 O O . GLU A 1 97 ? -2.606 12.336 -20.334 1.00 95.69 97 GLU A O 1
ATOM 767 N N . THR A 1 98 ? -4.370 11.082 -19.742 1.00 95.44 98 THR A N 1
ATOM 768 C CA . THR A 1 98 ? -4.030 11.004 -18.317 1.00 95.44 98 THR A CA 1
ATOM 769 C C . THR A 1 98 ? -3.683 9.594 -17.851 1.00 95.44 98 THR A C 1
ATOM 771 O O . THR A 1 98 ? -3.141 9.462 -16.752 1.00 95.44 98 THR A O 1
ATOM 774 N N . CYS A 1 99 ? -3.907 8.567 -18.677 1.00 95.62 99 CYS A N 1
ATOM 775 C CA . CYS A 1 99 ? -3.673 7.160 -18.351 1.00 95.62 99 CYS A CA 1
ATOM 776 C C . CYS A 1 99 ? -2.235 6.896 -17.882 1.00 95.62 99 CYS A C 1
ATOM 778 O O . CYS A 1 99 ? -2.041 6.363 -16.789 1.00 95.62 99 CYS A O 1
ATOM 780 N N . ASP A 1 100 ? -1.225 7.346 -18.634 1.00 94.75 100 ASP A N 1
ATOM 781 C CA . ASP A 1 100 ? 0.187 7.125 -18.280 1.00 94.75 100 ASP A CA 1
ATOM 782 C C . ASP A 1 100 ? 0.554 7.763 -16.935 1.00 94.75 100 ASP A C 1
ATOM 784 O O . ASP A 1 100 ? 1.256 7.175 -16.111 1.00 94.75 100 ASP A O 1
ATOM 788 N N . ARG A 1 101 ? 0.028 8.964 -16.669 1.00 94.50 101 ARG A N 1
ATOM 789 C CA . ARG A 1 101 ? 0.262 9.687 -15.412 1.00 94.50 101 ARG A CA 1
ATOM 790 C C . ARG A 1 101 ? -0.463 9.036 -14.238 1.00 94.50 101 ARG A C 1
ATOM 792 O O . ARG A 1 101 ? 0.105 8.949 -13.151 1.00 94.50 101 ARG A O 1
ATOM 799 N N . ALA A 1 102 ? -1.697 8.581 -14.446 1.00 95.19 102 ALA A N 1
ATOM 800 C CA . ALA A 1 102 ? -2.450 7.836 -13.445 1.00 95.19 102 ALA A CA 1
ATOM 801 C C . ALA A 1 102 ? -1.719 6.533 -13.100 1.00 95.19 102 ALA A C 1
ATOM 803 O O . ALA A 1 102 ? -1.467 6.257 -11.928 1.00 95.19 102 ALA A O 1
ATOM 804 N N . TYR A 1 103 ? -1.285 5.783 -14.115 1.00 93.25 103 TYR A N 1
ATOM 805 C CA . TYR A 1 103 ? -0.498 4.572 -13.924 1.00 93.25 103 TYR A CA 1
ATOM 806 C C . TYR A 1 103 ? 0.800 4.848 -13.157 1.00 93.25 103 TYR A C 1
ATOM 808 O O . TYR A 1 103 ? 1.065 4.178 -12.163 1.00 93.25 103 TYR A O 1
ATOM 816 N N . ALA A 1 104 ? 1.564 5.878 -13.530 1.00 92.06 104 ALA A N 1
ATOM 817 C CA . ALA A 1 104 ? 2.779 6.258 -12.809 1.00 92.06 104 ALA A CA 1
ATOM 818 C C . ALA A 1 104 ? 2.514 6.563 -11.321 1.00 92.06 104 ALA A C 1
ATOM 820 O O . ALA A 1 104 ? 3.290 6.150 -10.459 1.00 92.06 104 ALA A O 1
ATOM 821 N N . ALA A 1 105 ? 1.398 7.223 -10.992 1.00 93.56 105 ALA A N 1
ATOM 822 C CA . ALA A 1 105 ? 1.004 7.459 -9.602 1.00 93.56 105 ALA A CA 1
ATOM 823 C C . ALA A 1 105 ? 0.670 6.153 -8.855 1.00 93.56 105 ALA A C 1
ATOM 825 O O . ALA A 1 105 ? 1.056 5.990 -7.696 1.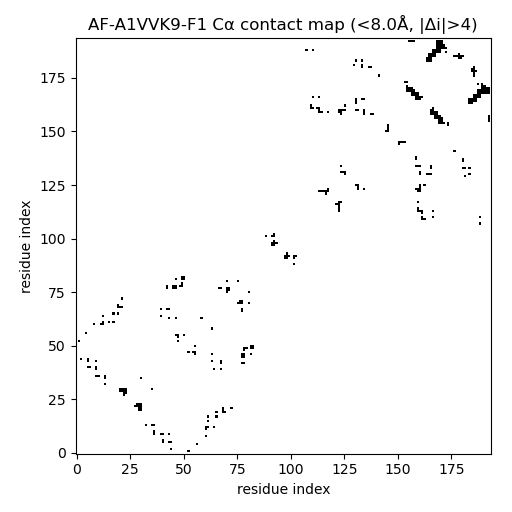00 93.56 105 ALA A O 1
ATOM 826 N N . LEU A 1 106 ? 0.009 5.192 -9.511 1.00 92.62 106 LEU A N 1
ATOM 827 C CA . LEU A 1 106 ? -0.237 3.865 -8.934 1.00 92.62 106 LEU A CA 1
ATOM 828 C C . LEU A 1 106 ? 1.079 3.130 -8.641 1.00 92.62 106 LEU A C 1
ATOM 830 O O . LEU A 1 106 ? 1.246 2.582 -7.551 1.00 92.62 106 LEU A O 1
ATOM 834 N N . VAL A 1 107 ? 2.037 3.184 -9.571 1.00 93.00 107 VAL A N 1
ATOM 835 C CA . VAL A 1 107 ? 3.372 2.593 -9.393 1.00 93.00 107 VAL A CA 1
ATOM 836 C C . VAL A 1 107 ? 4.103 3.210 -8.199 1.00 93.00 107 VAL A C 1
ATOM 838 O O . VAL A 1 107 ? 4.716 2.485 -7.417 1.00 93.00 107 VAL A O 1
ATOM 841 N N . GLN A 1 108 ? 3.992 4.524 -7.992 1.00 91.81 108 GLN A N 1
ATOM 842 C CA . GLN A 1 108 ? 4.567 5.186 -6.815 1.00 91.81 108 GLN A CA 1
ATOM 843 C C . GLN A 1 108 ? 3.939 4.687 -5.503 1.00 91.81 108 GLN A C 1
ATOM 845 O O . GLN A 1 108 ? 4.660 4.420 -4.541 1.00 91.81 108 GLN A O 1
ATOM 850 N N . ILE A 1 109 ? 2.614 4.495 -5.463 1.00 92.25 109 ILE A N 1
ATOM 851 C CA . ILE A 1 109 ? 1.919 3.921 -4.295 1.00 92.25 109 ILE A CA 1
ATOM 852 C C . ILE A 1 109 ? 2.406 2.489 -4.020 1.00 92.25 109 ILE A C 1
ATOM 854 O O . ILE A 1 109 ? 2.603 2.107 -2.863 1.00 92.25 109 ILE A O 1
ATOM 858 N N . GLU A 1 110 ? 2.629 1.687 -5.061 1.00 92.62 110 GLU A N 1
ATOM 859 C CA . GLU A 1 110 ? 3.220 0.354 -4.915 1.00 92.62 110 GLU A CA 1
ATOM 860 C C . GLU A 1 110 ? 4.666 0.396 -4.407 1.00 92.62 110 GLU A C 1
ATOM 862 O O . GLU A 1 110 ? 5.019 -0.398 -3.532 1.00 92.62 110 GLU A O 1
ATOM 867 N N . GLY A 1 111 ? 5.468 1.357 -4.870 1.00 92.44 111 GLY A N 1
ATOM 868 C CA . GLY A 1 111 ? 6.826 1.590 -4.381 1.00 92.44 111 GLY A CA 1
ATOM 869 C C . GLY A 1 111 ? 6.859 1.853 -2.874 1.00 92.44 111 GLY A C 1
ATOM 870 O O . GLY A 1 111 ? 7.619 1.205 -2.157 1.00 92.44 111 GLY A O 1
ATOM 871 N N . LEU A 1 112 ? 5.956 2.696 -2.359 1.00 92.00 112 LEU A N 1
ATOM 872 C CA . LEU A 1 112 ? 5.825 2.945 -0.913 1.00 92.00 112 LEU A CA 1
ATOM 873 C C . LEU A 1 112 ? 5.516 1.662 -0.123 1.00 92.00 112 LEU A C 1
ATOM 875 O O . LEU A 1 112 ? 6.004 1.470 0.992 1.00 92.00 112 LEU A O 1
ATOM 879 N N . ARG A 1 113 ? 4.718 0.748 -0.689 1.00 90.00 113 ARG A N 1
ATOM 880 C CA . ARG A 1 113 ? 4.439 -0.549 -0.050 1.00 90.00 113 ARG A CA 1
ATOM 881 C C . ARG A 1 113 ? 5.689 -1.423 0.009 1.00 90.00 113 ARG A C 1
ATOM 883 O O . ARG A 1 113 ? 5.904 -2.073 1.034 1.00 90.00 113 ARG A O 1
ATOM 890 N N . ALA A 1 114 ? 6.490 -1.430 -1.055 1.00 91.75 114 ALA A N 1
ATOM 891 C CA . ALA A 1 114 ? 7.757 -2.152 -1.100 1.00 91.75 114 ALA A CA 1
ATOM 892 C C . ALA A 1 114 ? 8.756 -1.591 -0.073 1.00 91.75 114 ALA A C 1
ATOM 894 O O . ALA A 1 114 ? 9.366 -2.367 0.660 1.00 91.75 114 ALA A O 1
ATOM 895 N N . GLU A 1 115 ? 8.839 -0.264 0.077 1.00 91.25 115 GLU A N 1
ATOM 896 C CA . GLU A 1 115 ? 9.675 0.383 1.100 1.00 91.25 115 GLU A CA 1
ATOM 897 C C . GLU A 1 115 ? 9.272 -0.009 2.525 1.00 91.25 115 GLU A C 1
ATOM 899 O O . GLU A 1 115 ? 10.119 -0.337 3.356 1.00 91.25 115 GLU A O 1
ATOM 904 N N . VAL A 1 116 ? 7.970 -0.012 2.826 1.00 89.31 116 VAL A N 1
ATOM 905 C CA . VAL A 1 116 ? 7.476 -0.414 4.151 1.00 89.31 116 VAL A CA 1
ATOM 906 C C . VAL A 1 116 ? 7.753 -1.893 4.426 1.00 89.31 116 VAL A C 1
ATOM 908 O O . VAL A 1 116 ? 8.055 -2.248 5.567 1.00 89.31 116 VAL A O 1
ATOM 911 N N . ALA A 1 117 ? 7.637 -2.762 3.418 1.00 88.88 117 ALA A N 1
ATOM 912 C CA . ALA A 1 117 ? 7.985 -4.175 3.553 1.00 88.88 117 ALA A CA 1
ATOM 913 C C . ALA A 1 117 ? 9.488 -4.348 3.803 1.00 88.88 117 ALA A C 1
ATOM 915 O O . ALA A 1 117 ? 9.889 -5.072 4.713 1.00 88.88 117 ALA A O 1
ATOM 916 N N . ASP A 1 118 ? 10.323 -3.635 3.054 1.00 89.31 118 ASP A N 1
ATOM 917 C CA . ASP A 1 118 ? 11.773 -3.641 3.214 1.00 89.31 118 ASP A CA 1
ATOM 918 C C . ASP A 1 118 ? 12.226 -3.161 4.598 1.00 89.31 118 ASP A C 1
ATOM 920 O O . ASP A 1 118 ? 12.994 -3.858 5.263 1.00 89.31 118 ASP A O 1
ATOM 924 N N . ALA A 1 119 ? 11.644 -2.072 5.107 1.00 88.50 119 ALA A N 1
ATOM 925 C CA . ALA A 1 119 ? 11.889 -1.580 6.464 1.00 88.50 119 ALA A CA 1
ATOM 926 C C . ALA A 1 119 ? 11.485 -2.582 7.567 1.00 88.50 119 ALA A C 1
ATOM 928 O O . ALA A 1 119 ? 11.937 -2.473 8.705 1.00 88.50 119 ALA A O 1
ATOM 929 N N . LYS A 1 120 ? 10.630 -3.563 7.250 1.00 87.12 120 LYS A N 1
ATOM 930 C CA . LYS A 1 120 ? 10.249 -4.672 8.143 1.00 87.12 120 LYS A CA 1
ATOM 931 C C . LYS A 1 120 ? 11.094 -5.936 7.931 1.00 87.12 120 LYS A C 1
ATOM 933 O O . LYS A 1 120 ? 10.769 -6.971 8.504 1.00 87.12 120 LYS A O 1
ATOM 938 N N . GLY A 1 121 ? 12.129 -5.887 7.090 1.00 87.75 121 GLY A N 1
ATOM 939 C CA . GLY A 1 121 ? 12.934 -7.054 6.713 1.00 87.75 121 GLY A CA 1
ATOM 940 C C . GLY A 1 121 ? 12.240 -8.003 5.727 1.00 87.75 121 GLY A C 1
ATOM 941 O O . GLY A 1 121 ? 12.706 -9.115 5.508 1.00 87.75 121 GLY A O 1
ATOM 942 N N . GLN A 1 122 ? 11.129 -7.576 5.123 1.00 86.81 122 GLN A N 1
ATOM 943 C CA . GLN A 1 122 ? 10.297 -8.373 4.212 1.00 86.81 122 GLN A CA 1
ATOM 944 C C . GLN A 1 122 ? 10.433 -7.928 2.748 1.00 86.81 122 GLN A C 1
ATOM 946 O O . GLN A 1 122 ? 9.779 -8.484 1.874 1.00 86.81 122 GLN A O 1
ATOM 951 N N . GLY A 1 123 ? 11.289 -6.947 2.449 1.00 81.12 123 GLY A N 1
ATOM 952 C CA . GLY A 1 123 ? 11.415 -6.334 1.117 1.00 81.12 123 GLY A CA 1
ATOM 953 C C . GLY A 1 123 ? 11.906 -7.270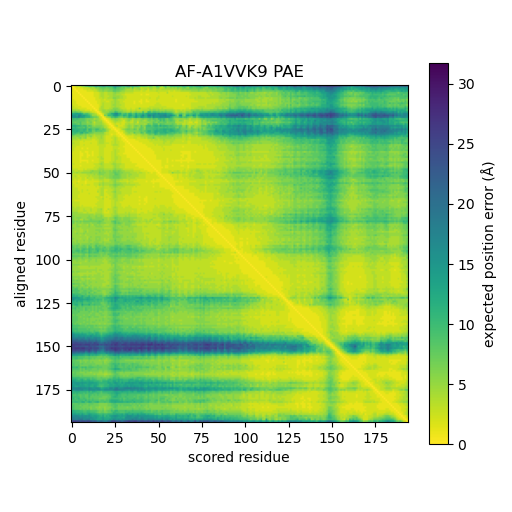 0.014 1.00 81.12 123 GLY A C 1
ATOM 954 O O . GLY A 1 123 ? 11.804 -6.937 -1.160 1.00 81.12 123 GLY A O 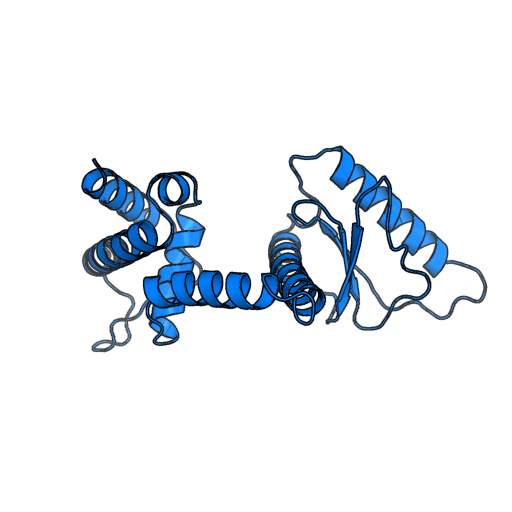1
ATOM 955 N N . ARG A 1 124 ? 12.424 -8.447 0.379 1.00 87.25 124 ARG A N 1
ATOM 956 C CA . ARG A 1 124 ? 12.842 -9.518 -0.540 1.00 87.25 124 ARG A CA 1
ATOM 957 C C . ARG A 1 124 ? 11.933 -10.751 -0.472 1.00 87.25 124 ARG A C 1
ATOM 959 O O . ARG A 1 124 ? 12.233 -11.760 -1.102 1.00 87.25 124 ARG A O 1
ATOM 966 N N . MET A 1 125 ? 10.846 -10.694 0.298 1.00 87.31 125 MET A N 1
ATOM 967 C CA . MET A 1 125 ? 9.900 -11.796 0.434 1.00 87.31 125 MET A CA 1
ATOM 968 C C . MET A 1 125 ? 8.781 -11.664 -0.594 1.00 87.31 125 MET A C 1
ATOM 970 O O . MET A 1 125 ? 8.159 -10.614 -0.731 1.00 87.31 125 MET A O 1
ATOM 974 N N . SER A 1 126 ? 8.495 -12.758 -1.289 1.00 89.62 126 SER A N 1
ATOM 975 C CA . SER A 1 126 ? 7.330 -12.884 -2.155 1.00 89.62 126 SER A CA 1
ATOM 976 C C . SER A 1 126 ? 6.870 -14.333 -2.175 1.00 89.62 126 SER A C 1
ATOM 978 O O . SER A 1 126 ? 7.676 -15.251 -2.038 1.00 89.62 126 SER A O 1
ATOM 980 N N . ASN A 1 127 ? 5.572 -14.541 -2.372 1.00 87.94 127 ASN A N 1
ATOM 981 C CA . ASN A 1 127 ? 5.012 -15.861 -2.654 1.00 87.94 127 ASN A CA 1
ATOM 982 C C . ASN A 1 127 ? 5.239 -16.303 -4.114 1.00 87.94 127 ASN A C 1
ATOM 984 O O . ASN A 1 127 ? 4.797 -17.386 -4.483 1.00 87.94 127 ASN A O 1
ATOM 988 N N . LYS A 1 128 ? 5.910 -15.473 -4.925 1.00 92.19 128 LYS A N 1
ATOM 989 C CA . LYS A 1 128 ? 6.310 -15.731 -6.314 1.00 92.19 128 LYS A CA 1
ATOM 990 C C . LYS A 1 128 ? 7.826 -15.974 -6.392 1.00 92.19 128 LYS A C 1
ATOM 992 O O . LYS A 1 128 ? 8.582 -14.994 -6.394 1.00 92.19 128 LYS A O 1
ATOM 997 N N . PRO A 1 129 ? 8.299 -17.234 -6.431 1.00 93.94 129 PRO A N 1
ATOM 998 C CA . PRO A 1 129 ? 9.729 -17.555 -6.478 1.00 93.94 129 PRO A CA 1
ATOM 999 C C . PRO A 1 129 ? 10.471 -16.894 -7.646 1.00 93.94 129 PRO A C 1
ATOM 1001 O O . PRO A 1 129 ? 11.607 -16.451 -7.497 1.00 93.94 129 PRO A O 1
ATOM 1004 N N . GLU A 1 130 ? 9.811 -16.763 -8.793 1.00 95.50 130 GLU A N 1
ATOM 1005 C CA . GLU A 1 130 ? 10.341 -16.122 -9.993 1.00 95.50 130 GLU A CA 1
ATOM 1006 C C . GLU A 1 130 ? 10.667 -14.635 -9.779 1.00 95.50 130 GLU A C 1
ATOM 1008 O O . GLU A 1 130 ? 11.670 -14.140 -10.296 1.00 95.50 130 GLU A O 1
ATOM 1013 N N . LEU A 1 131 ? 9.883 -13.939 -8.949 1.00 94.38 131 LEU A N 1
ATOM 1014 C CA . LEU A 1 131 ? 10.103 -12.532 -8.619 1.00 94.38 131 LEU A CA 1
ATOM 1015 C C . LEU A 1 131 ? 11.275 -12.371 -7.638 1.00 94.38 131 LEU A C 1
ATOM 1017 O O . LEU A 1 131 ? 12.038 -11.411 -7.730 1.00 94.38 131 LEU A O 1
ATOM 1021 N N . VAL A 1 132 ? 11.467 -13.343 -6.740 1.00 95.56 132 VAL A N 1
ATOM 1022 C CA . VAL A 1 132 ? 12.640 -13.404 -5.851 1.00 95.56 132 VAL A CA 1
ATOM 1023 C C . VAL A 1 132 ? 13.916 -13.642 -6.661 1.00 95.56 132 VAL A C 1
ATOM 1025 O O . VAL A 1 132 ? 14.898 -12.924 -6.473 1.00 95.56 132 VAL A O 1
ATOM 1028 N N . ALA A 1 133 ? 13.892 -14.588 -7.602 1.00 95.81 133 ALA A N 1
ATOM 1029 C CA . ALA A 1 133 ? 15.021 -14.857 -8.491 1.00 95.81 133 ALA A CA 1
ATOM 1030 C C . ALA A 1 133 ? 15.367 -13.638 -9.363 1.00 95.81 133 ALA A C 1
ATOM 1032 O O . ALA A 1 133 ? 16.536 -13.285 -9.502 1.00 95.81 133 ALA A O 1
ATOM 1033 N N . ALA A 1 134 ? 14.355 -12.948 -9.900 1.00 96.94 134 ALA A N 1
ATOM 1034 C CA . ALA A 1 134 ? 14.536 -11.702 -10.644 1.00 96.94 134 ALA A CA 1
ATOM 1035 C C . ALA A 1 134 ? 15.180 -10.599 -9.783 1.00 96.94 134 ALA A C 1
ATOM 1037 O O . ALA A 1 134 ? 16.092 -9.912 -10.237 1.00 96.94 134 ALA A O 1
ATOM 1038 N N . ALA A 1 135 ? 14.764 -10.463 -8.519 1.00 96.38 135 ALA A N 1
ATOM 1039 C CA . ALA A 1 135 ? 15.348 -9.496 -7.591 1.00 96.38 135 ALA A CA 1
ATOM 1040 C C . ALA A 1 135 ? 16.821 -9.793 -7.267 1.00 96.38 135 ALA A C 1
ATOM 1042 O O . ALA A 1 135 ? 17.609 -8.862 -7.106 1.00 96.38 135 ALA A O 1
ATOM 1043 N N . GLN A 1 136 ? 17.190 -11.070 -7.146 1.00 95.62 136 GLN A N 1
ATOM 1044 C CA . GLN A 1 136 ? 18.576 -11.498 -6.930 1.00 95.62 136 GLN A CA 1
ATOM 1045 C C . GLN A 1 136 ? 19.442 -11.242 -8.167 1.00 95.62 136 GLN A C 1
ATOM 1047 O O . GLN A 1 136 ? 20.547 -10.721 -8.037 1.00 95.62 136 GLN A O 1
ATOM 1052 N N . ALA A 1 137 ? 18.925 -11.553 -9.359 1.00 95.88 137 ALA A N 1
ATOM 1053 C CA . ALA A 1 137 ? 19.609 -11.277 -10.617 1.00 95.88 137 ALA A CA 1
ATOM 1054 C C . ALA A 1 137 ? 19.859 -9.771 -10.799 1.00 95.88 137 ALA A C 1
ATOM 1056 O O . ALA A 1 137 ? 20.980 -9.368 -11.097 1.00 95.88 137 ALA A O 1
ATOM 1057 N N . LEU A 1 138 ? 18.855 -8.936 -10.508 1.00 95.31 138 LEU A N 1
ATOM 1058 C CA . LEU A 1 138 ? 18.979 -7.480 -10.604 1.00 95.31 138 LEU A CA 1
ATOM 1059 C C . LEU A 1 138 ? 20.037 -6.939 -9.641 1.00 95.31 138 LEU A C 1
ATOM 1061 O O . LEU A 1 138 ? 20.835 -6.078 -9.997 1.00 95.31 138 LEU A O 1
ATOM 1065 N N . ASP A 1 139 ? 20.055 -7.459 -8.416 1.00 93.75 139 ASP A N 1
ATOM 1066 C CA . ASP A 1 139 ? 21.033 -7.068 -7.406 1.00 93.75 139 ASP A CA 1
ATOM 1067 C C . ASP A 1 139 ? 22.467 -7.424 -7.823 1.00 93.75 139 ASP A C 1
ATOM 1069 O O . ASP A 1 139 ? 23.385 -6.626 -7.618 1.00 93.75 139 ASP A O 1
ATOM 1073 N N . ALA A 1 140 ? 22.646 -8.591 -8.451 1.00 92.56 140 ALA A N 1
ATOM 1074 C CA . ALA A 1 140 ? 23.923 -9.040 -8.991 1.00 92.56 140 ALA A CA 1
ATOM 1075 C C . ALA A 1 140 ? 24.381 -8.177 -10.178 1.00 92.56 140 ALA A C 1
ATOM 1077 O O . ALA A 1 140 ? 25.533 -7.743 -10.196 1.00 92.56 140 ALA A O 1
ATOM 1078 N N . GLU A 1 141 ? 23.489 -7.875 -11.127 1.00 91.25 141 GLU A N 1
ATOM 1079 C CA . GLU A 1 141 ? 23.782 -6.998 -12.270 1.00 91.25 141 GLU A CA 1
ATOM 1080 C C . 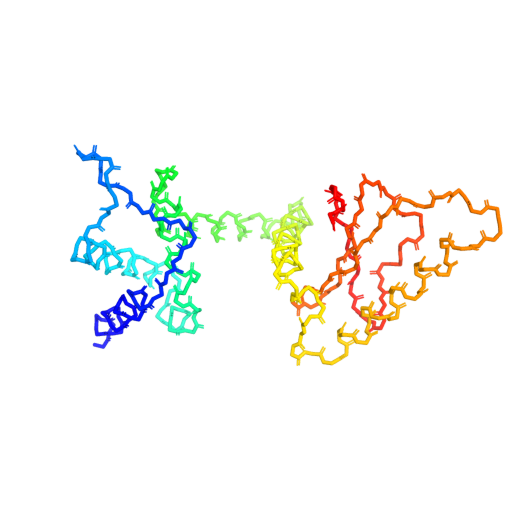GLU A 1 141 ? 24.210 -5.596 -11.812 1.00 91.25 141 GLU A C 1
ATOM 1082 O O . GLU A 1 141 ? 25.266 -5.104 -12.221 1.00 91.25 141 GLU A O 1
ATOM 1087 N N . LEU A 1 142 ? 23.450 -4.982 -10.898 1.00 89.44 142 LEU A N 1
ATOM 1088 C CA . LEU A 1 142 ? 23.772 -3.663 -10.345 1.00 89.44 142 LEU A CA 1
ATOM 1089 C C . LEU A 1 142 ? 25.073 -3.684 -9.526 1.00 89.44 142 LEU A C 1
ATOM 1091 O O . LEU A 1 142 ? 25.882 -2.761 -9.617 1.00 89.44 142 LEU A O 1
ATOM 1095 N N . SER A 1 143 ? 25.334 -4.761 -8.781 1.00 87.19 143 SER A N 1
ATOM 1096 C CA . SER A 1 143 ? 26.582 -4.921 -8.024 1.00 87.19 143 SER A CA 1
ATOM 1097 C C . SER A 1 143 ? 27.808 -5.003 -8.930 1.00 87.19 143 SER A C 1
ATOM 1099 O O . SER A 1 143 ? 28.863 -4.469 -8.582 1.00 87.19 143 SER A O 1
ATOM 1101 N N . ILE A 1 144 ? 27.693 -5.688 -10.072 1.00 85.25 144 ILE A N 1
ATOM 1102 C CA . ILE A 1 144 ? 28.767 -5.793 -11.066 1.00 85.25 144 ILE A CA 1
ATOM 1103 C C . ILE A 1 144 ? 29.004 -4.427 -11.712 1.00 85.25 144 ILE A C 1
ATOM 1105 O O . ILE A 1 144 ? 30.150 -3.977 -11.764 1.00 85.25 144 ILE A O 1
ATOM 1109 N N . ALA A 1 145 ? 27.936 -3.743 -12.133 1.00 79.62 145 ALA A N 1
ATOM 1110 C CA . ALA A 1 145 ? 28.022 -2.409 -12.724 1.00 79.62 145 ALA A CA 1
ATOM 1111 C C . ALA A 1 145 ? 28.712 -1.406 -11.781 1.00 79.62 145 ALA A C 1
ATOM 1113 O O . ALA A 1 145 ? 29.581 -0.647 -12.209 1.00 79.62 145 ALA A O 1
ATOM 1114 N N . ASN A 1 146 ? 28.409 -1.471 -10.482 1.00 74.81 146 ASN A N 1
ATOM 1115 C CA . ASN A 1 146 ? 28.989 -0.586 -9.471 1.00 74.81 146 ASN A CA 1
ATOM 1116 C C . ASN A 1 146 ? 30.465 -0.867 -9.156 1.00 74.81 146 ASN A C 1
ATOM 1118 O O . ASN A 1 146 ? 31.142 -0.009 -8.592 1.00 74.81 146 ASN A O 1
ATOM 1122 N N . LYS A 1 147 ? 30.968 -2.062 -9.484 1.00 75.31 147 LYS A N 1
ATOM 1123 C CA . LYS A 1 147 ? 32.364 -2.475 -9.253 1.00 75.31 147 LYS A CA 1
ATOM 1124 C C . LYS A 1 147 ? 33.228 -2.395 -10.516 1.00 75.31 147 LYS A C 1
ATOM 1126 O O . LYS A 1 147 ? 34.396 -2.780 -10.468 1.00 75.31 147 LYS A O 1
ATOM 1131 N N . ALA A 1 148 ? 32.678 -1.934 -11.640 1.00 72.19 148 ALA A N 1
ATOM 1132 C CA . ALA A 1 148 ? 33.402 -1.872 -12.902 1.00 72.19 148 ALA A CA 1
ATOM 1133 C C . ALA A 1 148 ? 34.600 -0.892 -12.825 1.00 72.19 148 ALA A C 1
ATOM 1135 O O . ALA A 1 148 ? 34.468 0.197 -12.258 1.00 72.19 148 ALA A O 1
ATOM 1136 N N . PRO A 1 149 ? 35.774 -1.234 -13.396 1.00 56.06 149 PRO A N 1
ATOM 1137 C CA . PRO A 1 149 ? 36.940 -0.351 -13.393 1.00 56.06 149 PRO A CA 1
ATOM 1138 C C . PRO A 1 149 ? 36.630 0.986 -14.080 1.00 56.06 149 PRO A C 1
ATOM 1140 O O . PRO A 1 149 ? 36.220 1.008 -15.237 1.00 56.06 149 PRO A O 1
ATOM 1143 N N . GLY A 1 150 ? 36.830 2.101 -13.371 1.00 63.09 150 GLY A N 1
ATOM 1144 C CA . GLY A 1 150 ? 36.523 3.448 -13.874 1.00 63.09 150 GLY A CA 1
ATOM 1145 C C . GLY A 1 150 ? 35.080 3.913 -13.647 1.00 63.09 150 GLY A C 1
ATOM 1146 O O . GLY A 1 150 ? 34.756 5.041 -14.013 1.00 63.09 150 GLY A O 1
ATOM 1147 N N . ALA A 1 151 ? 34.224 3.099 -13.019 1.00 61.84 151 ALA A N 1
ATOM 1148 C CA . ALA A 1 151 ? 32.915 3.557 -12.573 1.00 61.84 151 ALA A CA 1
ATOM 1149 C C . ALA A 1 151 ? 33.076 4.616 -11.469 1.00 61.84 151 ALA A C 1
ATOM 1151 O O . ALA A 1 151 ? 33.795 4.408 -10.487 1.00 61.84 151 ALA A O 1
ATOM 1152 N N . GLN A 1 152 ? 32.385 5.753 -11.607 1.00 63.81 152 GLN A N 1
ATOM 1153 C CA . GLN A 1 152 ? 32.132 6.628 -10.462 1.00 63.81 152 GLN A CA 1
ATOM 1154 C C . GLN A 1 152 ? 31.453 5.790 -9.374 1.00 63.81 152 GLN A C 1
ATOM 1156 O O . GLN A 1 152 ? 30.610 4.957 -9.705 1.00 63.81 152 GLN A O 1
ATOM 1161 N N . ALA A 1 153 ? 31.802 6.007 -8.099 1.00 65.69 153 ALA A N 1
ATOM 1162 C CA . ALA A 1 153 ? 31.144 5.326 -6.987 1.00 65.69 153 ALA A CA 1
ATOM 1163 C C . ALA A 1 153 ? 29.627 5.508 -7.121 1.00 65.69 153 ALA A C 1
ATOM 1165 O O . ALA A 1 153 ? 29.104 6.609 -6.937 1.00 65.69 153 ALA A O 1
ATOM 1166 N N . ALA A 1 154 ? 28.941 4.442 -7.529 1.00 67.81 154 ALA A N 1
ATOM 1167 C CA . ALA A 1 154 ? 27.515 4.496 -7.762 1.00 67.81 154 ALA A CA 1
ATOM 1168 C C . ALA A 1 154 ? 26.806 4.792 -6.437 1.00 67.81 154 ALA A C 1
ATOM 1170 O O . ALA A 1 154 ? 27.259 4.332 -5.379 1.00 67.81 154 ALA A O 1
ATOM 1171 N N . PRO A 1 155 ? 25.711 5.566 -6.468 1.00 77.31 155 PRO A N 1
ATOM 1172 C CA . PRO A 1 155 ? 24.983 5.874 -5.254 1.00 77.31 155 PRO A CA 1
ATOM 1173 C C . PRO A 1 155 ? 24.513 4.566 -4.596 1.00 77.31 155 PRO A C 1
ATOM 1175 O O . PRO A 1 155 ? 24.168 3.610 -5.303 1.00 77.31 155 PRO A O 1
ATOM 1178 N N . PRO A 1 156 ? 24.475 4.505 -3.252 1.00 87.69 156 PRO A N 1
ATOM 1179 C CA . PRO A 1 156 ? 23.875 3.384 -2.549 1.00 87.69 156 PRO A CA 1
ATOM 1180 C C . PRO A 1 156 ? 22.485 3.090 -3.108 1.00 87.69 156 PRO A C 1
ATOM 1182 O O . PRO A 1 156 ? 21.724 4.010 -3.438 1.00 87.69 156 PRO A O 1
ATOM 1185 N N . TYR A 1 157 ? 22.161 1.807 -3.225 1.00 91.94 157 TYR A N 1
ATOM 1186 C CA . TYR A 1 157 ? 20.877 1.365 -3.740 1.00 91.94 157 TYR A CA 1
ATOM 1187 C C . TYR A 1 157 ? 20.329 0.188 -2.944 1.00 91.94 157 TYR A C 1
ATOM 1189 O O . TYR A 1 157 ? 21.064 -0.511 -2.245 1.00 91.94 157 TYR A O 1
ATOM 1197 N N . ARG A 1 158 ? 19.022 -0.039 -3.076 1.00 93.00 158 ARG A N 1
ATOM 1198 C CA . ARG A 1 158 ? 18.339 -1.192 -2.496 1.00 93.00 158 ARG A CA 1
ATOM 1199 C C . ARG A 1 158 ? 17.270 -1.717 -3.439 1.00 93.00 158 ARG A C 1
ATOM 1201 O O . ARG A 1 158 ? 16.358 -0.982 -3.809 1.00 93.00 158 ARG A O 1
ATOM 1208 N N . VAL A 1 159 ? 17.381 -2.985 -3.826 1.00 94.94 159 VAL A N 1
ATOM 1209 C CA . VAL A 1 159 ? 16.339 -3.666 -4.605 1.00 94.94 159 VAL A CA 1
ATOM 1210 C C . VAL A 1 159 ? 15.260 -4.181 -3.651 1.00 94.94 159 VAL A C 1
ATOM 1212 O O . VAL A 1 159 ? 15.560 -4.795 -2.626 1.00 94.94 159 VAL A O 1
ATOM 1215 N N . MET A 1 160 ? 14.003 -3.933 -3.998 1.00 96.06 160 MET A N 1
ATOM 1216 C CA . MET A 1 160 ? 12.812 -4.303 -3.240 1.00 96.06 160 MET A CA 1
ATOM 1217 C C . MET A 1 160 ? 11.809 -4.991 -4.167 1.00 96.06 160 MET A C 1
ATOM 1219 O O . MET A 1 160 ? 11.774 -4.736 -5.372 1.00 96.06 160 MET A O 1
ATOM 1223 N N . ILE A 1 161 ? 10.978 -5.858 -3.603 1.00 95.25 161 ILE A N 1
ATOM 1224 C CA . ILE A 1 161 ? 9.986 -6.635 -4.338 1.00 95.25 161 ILE A CA 1
ATOM 1225 C C . ILE A 1 161 ? 8.595 -6.016 -4.165 1.00 95.25 161 ILE A C 1
ATOM 1227 O O . ILE A 1 161 ? 8.114 -5.823 -3.048 1.00 95.25 161 ILE A O 1
ATOM 1231 N N . GLY A 1 162 ? 7.957 -5.702 -5.293 1.00 92.44 162 GLY A N 1
ATOM 1232 C CA . GLY A 1 162 ? 6.559 -5.293 -5.388 1.00 92.44 162 GLY A CA 1
ATOM 1233 C C . GLY A 1 162 ? 5.602 -6.476 -5.552 1.00 92.44 162 GLY A C 1
ATOM 1234 O O . GLY A 1 162 ? 5.955 -7.633 -5.337 1.00 92.44 162 GLY A O 1
ATOM 1235 N N . ALA A 1 163 ? 4.362 -6.196 -5.960 1.00 89.44 163 ALA A N 1
ATOM 1236 C CA . ALA A 1 163 ? 3.365 -7.246 -6.189 1.00 89.44 163 ALA A CA 1
ATOM 1237 C C . ALA A 1 163 ? 3.653 -8.079 -7.457 1.00 89.44 163 ALA A C 1
ATOM 1239 O O . ALA A 1 163 ? 3.415 -9.292 -7.493 1.00 89.44 163 ALA A O 1
ATOM 1240 N N . ASP A 1 164 ? 4.142 -7.424 -8.507 1.00 92.19 164 ASP A N 1
ATOM 1241 C CA . ASP A 1 164 ? 4.387 -7.994 -9.836 1.00 92.19 164 ASP A CA 1
ATOM 1242 C C . ASP A 1 164 ? 5.616 -7.386 -10.539 1.00 92.19 164 ASP A C 1
ATOM 1244 O O . ASP A 1 164 ? 5.826 -7.609 -11.728 1.00 92.19 164 ASP A O 1
ATOM 1248 N N . ARG A 1 165 ? 6.422 -6.611 -9.810 1.00 95.62 165 ARG A N 1
ATOM 1249 C CA . ARG A 1 165 ? 7.563 -5.850 -10.330 1.00 95.62 165 ARG A CA 1
ATOM 1250 C C . ARG A 1 165 ? 8.638 -5.669 -9.270 1.00 95.62 165 ARG A C 1
ATOM 1252 O O . ARG A 1 165 ? 8.418 -5.966 -8.093 1.00 95.62 165 ARG A O 1
ATOM 1259 N N . LEU A 1 166 ? 9.787 -5.162 -9.691 1.00 97.31 166 LEU A N 1
ATOM 1260 C CA . LEU A 1 166 ? 10.906 -4.829 -8.822 1.00 97.31 166 LEU A CA 1
ATOM 1261 C C . LEU A 1 166 ? 11.038 -3.317 -8.692 1.00 97.31 166 LEU A C 1
ATOM 1263 O O . LEU A 1 166 ? 10.797 -2.578 -9.643 1.00 97.31 166 LEU A O 1
ATOM 1267 N N . PHE A 1 167 ? 11.461 -2.872 -7.518 1.00 96.69 167 PHE A N 1
ATOM 1268 C CA . PHE A 1 167 ? 11.768 -1.477 -7.248 1.00 96.69 167 PHE A CA 1
ATOM 1269 C C . PHE A 1 167 ? 13.237 -1.342 -6.883 1.00 96.69 167 PHE A C 1
ATOM 1271 O O . PHE A 1 167 ? 13.760 -2.154 -6.121 1.00 96.69 167 PHE A O 1
ATOM 1278 N N . VAL A 1 168 ? 13.897 -0.305 -7.384 1.00 95.06 168 VAL A N 1
ATOM 1279 C CA . VAL A 1 168 ? 15.262 0.038 -6.985 1.00 95.06 168 VAL A CA 1
ATOM 1280 C C . VAL A 1 168 ? 15.250 1.405 -6.341 1.00 95.06 168 VAL A C 1
ATOM 1282 O O . VAL A 1 168 ? 15.018 2.418 -7.000 1.00 95.06 168 VAL A O 1
ATOM 1285 N N . LYS A 1 169 ? 15.487 1.419 -5.032 1.00 93.25 169 LYS A N 1
ATOM 1286 C CA . LYS A 1 169 ? 15.589 2.646 -4.260 1.00 93.25 169 LYS A CA 1
ATOM 1287 C C . LYS A 1 169 ? 17.004 3.189 -4.319 1.00 93.25 169 LYS A C 1
ATOM 1289 O O . LYS A 1 169 ? 17.937 2.448 -4.023 1.00 93.25 169 LYS A O 1
ATOM 1294 N N . SER A 1 170 ? 17.164 4.467 -4.644 1.00 91.62 170 SER A N 1
ATOM 1295 C CA . SER A 1 170 ? 18.445 5.170 -4.532 1.00 91.62 170 SER A CA 1
ATOM 1296 C C . SER A 1 170 ? 18.242 6.666 -4.287 1.00 91.62 170 SER A C 1
ATOM 1298 O O . SER A 1 170 ? 17.211 7.235 -4.644 1.00 91.62 170 SER A O 1
ATOM 1300 N N . ALA A 1 171 ? 19.239 7.321 -3.688 1.00 88.12 171 ALA A N 1
ATOM 1301 C CA . ALA A 1 171 ? 19.224 8.771 -3.483 1.00 88.12 171 ALA A CA 1
ATOM 1302 C C . ALA A 1 171 ? 19.361 9.549 -4.804 1.00 88.12 171 ALA A C 1
ATOM 1304 O O . ALA A 1 171 ? 18.893 10.683 -4.909 1.00 88.12 171 ALA A O 1
ATOM 1305 N N . HIS A 1 172 ? 19.982 8.934 -5.813 1.00 85.56 172 HIS A N 1
ATOM 1306 C CA . HIS A 1 172 ? 20.225 9.530 -7.121 1.00 85.56 172 HIS A CA 1
ATOM 1307 C C . HIS A 1 172 ? 19.899 8.530 -8.240 1.00 85.56 172 HIS A C 1
ATOM 1309 O O . HIS A 1 172 ? 19.901 7.323 -7.997 1.00 85.56 172 HIS A O 1
ATOM 1315 N N . PRO A 1 173 ? 19.634 9.003 -9.470 1.00 85.94 173 PRO A N 1
ATOM 1316 C CA . PRO A 1 173 ? 19.474 8.130 -10.629 1.00 85.94 173 PRO A CA 1
ATOM 1317 C C . PRO A 1 173 ? 20.651 7.168 -10.804 1.00 85.94 173 PRO A C 1
ATOM 1319 O O . PRO A 1 173 ? 21.807 7.587 -10.860 1.00 85.94 173 PRO A O 1
ATOM 1322 N N . LEU A 1 174 ? 20.338 5.875 -10.905 1.00 84.75 174 LEU A N 1
ATOM 1323 C CA . LEU A 1 174 ? 21.306 4.845 -11.265 1.00 84.75 174 LEU A CA 1
ATOM 1324 C C . LEU A 1 174 ? 21.463 4.811 -12.783 1.00 84.75 174 LEU A C 1
ATOM 1326 O O . LEU A 1 174 ? 20.478 4.726 -13.520 1.00 84.75 174 LEU A O 1
ATOM 1330 N N . ALA A 1 175 ? 22.708 4.857 -13.249 1.00 80.12 175 ALA A N 1
ATOM 1331 C CA . ALA A 1 175 ? 23.004 4.672 -14.660 1.00 80.12 175 ALA A CA 1
ATOM 1332 C C . ALA A 1 175 ? 22.655 3.237 -15.087 1.00 80.12 175 ALA A C 1
ATOM 1334 O O . ALA A 1 175 ? 22.957 2.285 -14.371 1.00 80.12 175 ALA A O 1
ATOM 1335 N N . ASN A 1 176 ? 22.063 3.090 -16.275 1.00 82.06 176 ASN A N 1
ATOM 1336 C CA . ASN A 1 176 ? 21.786 1.798 -16.913 1.00 82.06 176 ASN A CA 1
ATOM 1337 C C . ASN A 1 176 ? 20.875 0.849 -16.115 1.00 82.06 176 ASN A C 1
ATOM 1339 O O . ASN A 1 176 ? 21.016 -0.367 -16.226 1.00 82.06 176 ASN A O 1
ATOM 1343 N N . LEU A 1 177 ? 19.925 1.379 -15.337 1.00 89.56 177 LEU A N 1
ATOM 1344 C CA . LEU A 1 177 ? 18.890 0.546 -14.727 1.00 89.56 177 LEU A CA 1
ATOM 1345 C C . LEU A 1 177 ? 18.086 -0.161 -15.841 1.00 89.56 177 LEU A C 1
ATOM 1347 O O . LEU A 1 177 ? 17.487 0.531 -16.672 1.00 89.56 177 LEU A O 1
ATOM 1351 N N . PRO A 1 178 ? 18.067 -1.507 -15.905 1.00 92.75 178 PRO A N 1
ATOM 1352 C CA . PRO A 1 178 ? 17.321 -2.205 -16.942 1.00 92.75 178 PRO A CA 1
ATOM 1353 C C . PRO A 1 178 ? 15.828 -1.951 -16.750 1.00 92.75 178 PRO A C 1
ATOM 1355 O O . PRO A 1 178 ? 15.346 -1.982 -15.628 1.00 92.75 178 PRO A O 1
ATOM 1358 N N . ALA A 1 179 ? 15.071 -1.749 -17.831 1.00 94.31 179 ALA A N 1
ATOM 1359 C CA . ALA A 1 179 ? 13.617 -1.567 -17.735 1.00 94.31 179 ALA A CA 1
ATOM 1360 C C . ALA A 1 179 ? 12.886 -2.856 -17.309 1.00 94.31 179 ALA A C 1
ATOM 1362 O O . ALA A 1 179 ? 11.774 -2.810 -16.776 1.00 94.31 179 ALA A O 1
ATOM 1363 N N . ARG A 1 180 ? 13.492 -4.022 -17.583 1.00 96.62 180 ARG A N 1
ATOM 1364 C CA . ARG A 1 180 ? 12.962 -5.342 -17.235 1.00 96.62 180 ARG A CA 1
ATOM 1365 C C . ARG A 1 180 ? 14.067 -6.335 -16.911 1.00 96.62 180 ARG A C 1
ATOM 1367 O O . ARG A 1 180 ? 15.129 -6.287 -17.520 1.00 96.62 180 ARG A O 1
ATOM 1374 N N . ILE A 1 181 ? 13.755 -7.303 -16.053 1.00 96.31 181 ILE A N 1
ATOM 1375 C CA . ILE A 1 181 ? 14.597 -8.472 -15.789 1.00 96.31 181 ILE A CA 1
ATOM 1376 C C . ILE A 1 181 ? 13.727 -9.707 -15.548 1.00 96.31 181 ILE A C 1
ATOM 1378 O O . ILE A 1 181 ? 12.713 -9.639 -14.855 1.00 96.31 181 ILE A O 1
ATOM 1382 N N . HIS A 1 182 ? 14.072 -10.827 -16.189 1.00 95.25 182 HIS A N 1
ATOM 1383 C CA . HIS A 1 182 ? 13.266 -12.060 -16.178 1.00 95.25 182 HIS A CA 1
ATOM 1384 C C . HIS A 1 182 ? 11.770 -11.828 -16.502 1.00 95.25 182 HIS A C 1
ATOM 1386 O O . HIS A 1 182 ? 10.892 -12.504 -15.976 1.00 95.25 182 HIS A O 1
ATOM 1392 N N . GLY A 1 183 ? 11.465 -10.841 -17.352 1.00 94.19 183 GLY A N 1
ATOM 1393 C CA . GLY A 1 183 ? 10.096 -10.469 -17.724 1.00 94.19 183 GLY A CA 1
ATOM 1394 C C . GLY A 1 183 ? 9.394 -9.494 -16.769 1.00 94.19 183 GLY A C 1
ATOM 1395 O O . GLY A 1 183 ? 8.390 -8.900 -17.165 1.00 94.19 18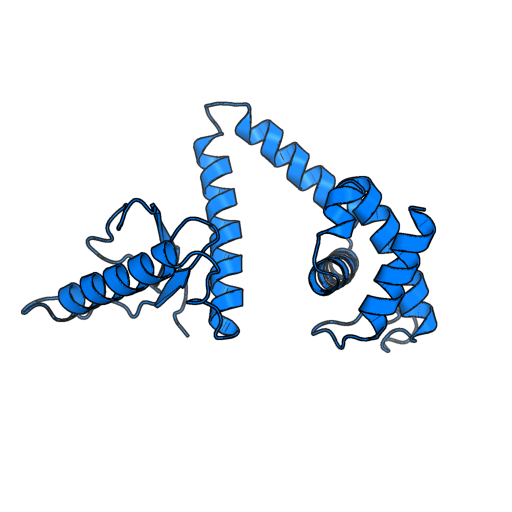3 GLY A O 1
ATOM 1396 N N . PHE A 1 184 ? 9.936 -9.243 -15.577 1.00 96.69 184 PHE A N 1
ATOM 1397 C CA . PHE A 1 184 ? 9.386 -8.294 -14.606 1.00 96.69 184 PHE A CA 1
ATOM 1398 C C . PHE A 1 184 ? 9.853 -6.871 -14.880 1.00 96.69 184 PHE A C 1
ATOM 1400 O O . PHE A 1 184 ? 11.009 -6.663 -15.237 1.00 96.69 184 PHE A O 1
ATOM 1407 N N . ALA A 1 185 ? 8.957 -5.898 -14.710 1.00 96.81 185 ALA A N 1
ATOM 1408 C CA . ALA A 1 185 ? 9.312 -4.483 -14.771 1.00 96.81 185 ALA A CA 1
ATOM 1409 C C . ALA A 1 185 ? 10.227 -4.100 -13.601 1.00 96.81 185 ALA A C 1
ATOM 1411 O O . ALA A 1 185 ? 10.118 -4.664 -12.508 1.00 96.81 185 ALA A O 1
ATOM 1412 N N . VAL A 1 186 ? 11.109 -3.136 -13.842 1.00 97.06 186 VAL A N 1
ATOM 1413 C CA . VAL A 1 186 ? 12.002 -2.564 -12.835 1.00 97.06 186 VAL A CA 1
ATOM 1414 C C . VAL A 1 186 ? 11.756 -1.062 -12.783 1.00 97.06 186 VAL A C 1
ATOM 1416 O O . VAL A 1 186 ? 11.897 -0.368 -13.786 1.00 97.06 186 VAL A O 1
ATOM 1419 N N . GLU A 1 187 ? 11.383 -0.572 -11.608 1.00 95.88 187 GLU A N 1
ATOM 1420 C CA . GLU A 1 187 ? 10.976 0.814 -11.389 1.00 95.88 187 GLU A CA 1
ATOM 1421 C C . GLU A 1 187 ? 11.938 1.508 -10.419 1.00 95.88 187 GLU A C 1
ATOM 1423 O O . GLU A 1 187 ? 12.331 0.942 -9.395 1.00 95.88 187 GLU A O 1
ATOM 1428 N N . ALA A 1 188 ? 12.310 2.753 -10.709 1.00 92.88 188 ALA A N 1
ATOM 1429 C CA . ALA A 1 188 ? 13.148 3.545 -9.814 1.00 92.88 188 ALA A CA 1
ATOM 1430 C C . ALA A 1 188 ? 12.305 4.224 -8.725 1.00 92.88 188 ALA A C 1
ATOM 1432 O O . ALA A 1 188 ? 11.260 4.813 -9.004 1.00 92.88 188 ALA A O 1
ATOM 1433 N N . VAL A 1 189 ? 12.796 4.197 -7.486 1.00 91.12 189 VAL A N 1
ATOM 1434 C CA . VAL A 1 189 ? 12.237 4.956 -6.361 1.00 91.12 189 VAL A CA 1
ATOM 1435 C C . VAL A 1 189 ? 13.322 5.874 -5.816 1.00 91.12 189 VAL A C 1
ATOM 1437 O O . VAL A 1 189 ? 14.412 5.425 -5.464 1.00 91.12 189 VAL A O 1
ATOM 1440 N N . TYR A 1 190 ? 13.038 7.172 -5.742 1.00 88.62 190 TYR A N 1
ATOM 1441 C CA . TYR A 1 190 ? 14.025 8.155 -5.305 1.00 88.62 190 TYR A CA 1
ATOM 1442 C C . TYR A 1 190 ? 13.841 8.518 -3.837 1.00 88.62 190 TYR A C 1
ATOM 1444 O O . TYR A 1 190 ? 12.762 8.933 -3.418 1.00 88.62 190 TYR A O 1
ATOM 1452 N N . GLY A 1 191 ? 14.910 8.372 -3.059 1.00 84.62 191 GLY A N 1
ATOM 1453 C CA . GLY A 1 191 ? 14.924 8.701 -1.638 1.00 84.62 191 GLY A CA 1
ATOM 1454 C C . GLY A 1 191 ? 16.143 8.132 -0.910 1.00 84.62 191 GLY A C 1
ATOM 1455 O O . GLY A 1 191 ? 16.896 7.343 -1.482 1.00 84.62 191 GLY A O 1
ATOM 1456 N N . PRO A 1 192 ? 16.351 8.508 0.363 1.00 81.81 192 PRO A N 1
ATOM 1457 C CA . PRO A 1 192 ? 17.479 8.021 1.148 1.00 81.81 192 PRO A CA 1
ATOM 1458 C C . PRO A 1 192 ? 17.416 6.499 1.318 1.00 81.81 192 PRO A C 1
ATOM 1460 O O . PRO A 1 192 ? 16.366 5.943 1.651 1.00 81.81 192 PRO A O 1
ATOM 1463 N N . VAL A 1 193 ? 18.546 5.834 1.085 1.00 81.44 193 VAL A N 1
ATOM 1464 C CA . VAL A 1 193 ? 18.721 4.404 1.360 1.00 81.44 193 VAL A CA 1
ATOM 1465 C C . VAL A 1 193 ? 19.174 4.272 2.811 1.00 81.44 193 VAL A C 1
ATOM 1467 O O . VAL A 1 193 ? 20.248 4.762 3.153 1.00 81.44 193 VAL A O 1
ATOM 1470 N N . ASN A 1 194 ? 18.325 3.669 3.646 1.00 64.62 194 ASN A N 1
ATOM 1471 C CA . ASN A 1 194 ? 18.611 3.379 5.055 1.00 64.62 194 ASN A CA 1
ATOM 1472 C C . ASN A 1 194 ? 19.215 1.982 5.227 1.00 64.62 194 ASN A C 1
ATOM 1474 O O . ASN A 1 194 ? 18.803 1.053 4.481 1.00 64.62 194 ASN A O 1
#

Radius of gyration: 20.63 Å; Cα contacts (8 Å, |Δi|>4): 218; chains: 1; bounding box: 61×33×51 Å

Secondary structure (DSSP, 8-state):
-HHHHHHHHHHHHHTS--S--PBPTTTSSBPPHHHHHHHHHHHHHHHHHHH-HHHHHHS-HHHHHHHHHHHHHTT--HHHHHHHHHHHHHHHHHSHHHHHHHHHHHHHHHHHHHHHHHHTT-TT--S-HHHHHHHHHHHHHHHHHHTSTT---PPPEEEEE-SSEEEEEESSPPTT--SEETTEEEEEEES---

Mean predicted aligned error: 6.44 Å

Solvent-accessible surface area (backbone atoms only — not comparable to full-atom values): 10992 Å² total; per-residue (Å²): 110,70,67,57,52,36,48,56,47,29,55,55,46,69,77,53,88,68,96,71,81,59,53,36,90,92,74,71,40,69,52,51,74,67,58,44,41,57,48,40,38,54,46,46,50,39,40,29,68,54,65,33,63,70,54,51,70,71,47,60,53,70,57,53,50,50,48,42,48,53,26,52,77,68,73,40,56,62,27,58,51,54,44,48,51,51,51,54,48,52,57,36,49,71,35,81,93,34,23,67,60,42,50,52,53,51,52,52,57,47,47,54,52,19,51,56,32,36,77,69,76,40,11,74,61,62,99,46,67,69,59,42,53,32,51,51,52,51,51,51,53,53,52,51,59,51,66,38,92,88,49,67,85,57,70,65,67,46,76,26,40,48,96,78,36,36,33,39,34,14,65,54,91,68,83,85,69,58,65,55,48,92,86,28,45,44,43,84,41,82,41,85,72,129

Sequence (194 aa):
MIEQLIQERADLALQHQFRVALASPATGKELTPEERHAFLTRAFREIARGMGIDRFAQTPVERMDQFAVLSVQKNHDTAGLLLSLMNSFMIAYGCPETCDRAYAALVQIEGLRAEVADAKGQGRMSNKPELVAAAQALDAELSIANKAPGAQAAPPYRVMIGADRLFVKSAHPLANLPARIHGFAVEAVYGPVN